Protein 3IY0 (pdb70)

Foldseek 3Di:
DKAKAFPAQEDADAAFTKDKTKIFIPFWLFQQKWKWWDDPPGDTHTAAGRQFHGDPPHDDQWTKHDGTGMIMIMGHGHDPVRQTKMKMWGDRDPPIDIYPIYGYDYDD/DWAKAWDEEAEAAFFDKDKIKIQTDDDQLQVWKKWKWWADDPPGIGTFWIFHPVPTDTDGDPVCVPQWDWGADPVRSMIMIMGGRDDQVRFGWMKIFIPDDPVDRDTPYIYPTYGYGYDD

B-factor: mean 38.75, std 20.25, range [1.35, 100.0]

Radius of gyration: 17.51 Å; Cα contacts (8 Å, |Δi|>4): 624; chains: 2; bounding box: 38×49×48 Å

Sequence (228 aa):
DIVMTQSHKFMSTSVGDRVSITCKGSQDVNSALAWYQQVPGQSPALLIYSGSNRYSGVPGRFTASGGGTDFSFTISSVQGEDLALYYCQQHYTTPWTFGGGTKLEIKRAVHLQQSGTELVAPGGGVKLSCGASGYTFTNYDMNWVRQRPGAGLEWIGWIFPGDGSARGNEKFGGAAALAAAAAGGTAYMGLGGLSSEDSGVYFCARRGFAGAASFAYWGQGTLVTAGG

Nearest PDB structures (foldseek):
  3iy0-assembly1_L  TM=1.009E+00  e=4.518E-22  Mus musculus
  3gk8-assembly1_L  TM=1.008E+00  e=7.692E-19  Mus musculus
  4zfo-assembly1_B  TM=9.985E-01  e=4.038E-17  Mus musculus
  6yio-assembly1_L  TM=9.918E-01  e=3.625E-16  Homo sapiens
  5k9q-assembly1_K  TM=9.896E-01  e=8.090E-16  Homo sapiens

Solvent-accessible surface area: 10204 Å² total; per-residue (Å²): 100,6,75,11,68,13,86,102,125,137,42,60,8,44,97,50,72,166,10,45,2,72,2,117,1,75,93,88,0,89,45,18,0,0,0,0,27,11,68,107,83,104,28,3,47,11,10,0,50,31,0,66,62,105,43,86,85,22,57,55,41,6,62,4,60,32,59,14,52,72,2,37,0,15,1,63,51,1,80,47,110,2,37,5,50,0,13,0,0,0,15,111,55,41,15,21,27,21,1,39,1,0,59,0,66,72,138,258,135,45,89,4,100,7,43,52,88,46,152,20,58,86,37,58,54,21,128,0,28,0,28,12,62,60,38,81,14,64,100,58,4,2,1,0,0,31,32,51,137,52,78,17,6,37,3,3,0,34,3,72,21,59,119,55,45,78,133,56,9,102,139,17,60,76,38,22,65,28,45,40,41,63,123,44,15,19,0,68,0,13,9,29,62,1,56,70,114,25,28,6,43,1,5,0,0,6,48,18,124,91,73,10,17,2,0,16,59,30,0,85,13,1,74,1,53,14,45,111

Structure (mmCIF, N/CA/C/O backbone):
data_3IY0
#
_entry.id   3IY0
#
_cell.length_a   1.000
_cell.length_b   1.000
_cell.length_c   1.000
_cell.angle_alpha   90.00
_cell.angle_beta   90.00
_cell.angle_gamma   90.00
#
_symmetry.space_group_name_H-M   'P 1'
#
loop_
_entity.id
_entity.type
_entity.pdbx_description
1 polymer 'Fab 14, light domain'
2 polymer 'Fab 14, heavy domain'
#
loop_
_atom_site.group_PDB
_atom_site.id
_atom_site.type_symbol
_atom_site.label_atom_id
_atom_site.label_alt_id
_atom_site.label_comp_id
_atom_site.label_asym_id
_atom_site.label_entity_id
_atom_site.label_seq_id
_atom_site.pdbx_PDB_ins_code
_atom_site.Cartn_x
_atom_site.Cartn_y
_atom_site.Cartn_z
_atom_site.occupancy
_atom_site.B_iso_or_equiv
_atom_site.auth_seq_id
_atom_site.auth_comp_id
_atom_site.auth_asym_id
_atom_site.auth_atom_id
_atom_site.pdbx_PDB_model_num
ATOM 1 N N . ASP A 1 1 ? 16.040 -26.008 140.844 1.00 94.57 1 ASP L N 1
ATOM 2 C CA . ASP A 1 1 ? 17.201 -26.847 141.229 1.00 81.65 1 ASP L CA 1
ATOM 3 C C . ASP A 1 1 ? 16.702 -28.124 141.855 1.00 76.37 1 ASP L C 1
ATOM 4 O O . ASP A 1 1 ? 15.899 -28.091 142.790 1.00 81.96 1 ASP L O 1
ATOM 9 N N . ILE A 1 2 ? 17.167 -29.254 141.343 1.00 65.82 2 ILE L N 1
ATOM 10 C CA . ILE A 1 2 ? 16.760 -30.526 141.908 1.00 62.12 2 ILE L CA 1
ATOM 11 C C . ILE A 1 2 ? 17.318 -30.602 143.327 1.00 57.65 2 ILE L C 1
ATOM 12 O O . ILE A 1 2 ? 18.407 -30.091 143.603 1.00 53.29 2 ILE L O 1
ATOM 17 N N . VAL A 1 3 ? 16.567 -31.222 144.232 1.00 60.42 3 VAL L N 1
ATOM 18 C CA . VAL A 1 3 ? 17.012 -31.347 145.611 1.00 58.35 3 VAL L CA 1
ATOM 19 C C . VAL A 1 3 ? 17.149 -32.777 146.026 1.00 51.17 3 VAL L C 1
ATOM 20 O O . VAL A 1 3 ? 16.222 -33.566 145.893 1.00 52.94 3 VAL L O 1
ATOM 24 N N . MET A 1 4 ? 18.312 -33.109 146.557 1.00 45.66 4 MET L N 1
ATOM 25 C CA . MET A 1 4 ? 18.547 -34.469 146.993 1.00 40.86 4 MET L CA 1
ATOM 26 C C . MET A 1 4 ? 18.472 -34.506 148.519 1.00 44.09 4 MET L C 1
ATOM 27 O O . MET A 1 4 ? 19.226 -33.806 149.206 1.00 46.32 4 MET L O 1
ATOM 32 N N . THR A 1 5 ? 17.552 -35.300 149.056 1.00 45.06 5 THR L N 1
ATOM 33 C CA . THR A 1 5 ? 17.466 -35.350 150.495 1.00 49.11 5 THR L CA 1
ATOM 34 C C . THR A 1 5 ? 17.908 -36.646 151.108 1.00 44.84 5 THR L C 1
ATOM 35 O O . THR A 1 5 ? 17.386 -37.723 150.823 1.00 42.53 5 THR L O 1
ATOM 39 N N . GLN A 1 6 ? 18.912 -36.525 151.956 1.00 44.12 6 GLN L N 1
ATOM 40 C CA . GLN A 1 6 ? 19.398 -37.667 152.675 1.00 40.37 6 GLN L CA 1
ATOM 41 C C . GLN A 1 6 ? 18.919 -37.369 154.090 1.00 48.22 6 GLN L C 1
ATOM 42 O O . GLN A 1 6 ? 19.543 -36.608 154.834 1.00 51.66 6 GLN L O 1
ATOM 48 N N . SER A 1 7 ? 17.770 -37.965 154.418 1.00 51.77 7 SER L N 1
ATOM 49 C CA . SER A 1 7 ? 17.090 -37.783 155.694 1.00 61.72 7 SER L CA 1
ATOM 50 C C . SER A 1 7 ? 17.896 -38.157 156.930 1.00 61.39 7 SER L C 1
ATOM 51 O O . SER A 1 7 ? 17.799 -37.490 157.953 1.00 68.44 7 SER L O 1
ATOM 54 N N . HIS A 1 8 ? 18.684 -39.221 156.842 1.00 55.17 8 HIS L N 1
ATOM 55 C CA . HIS A 1 8 ? 19.508 -39.643 157.973 1.00 54.13 8 HIS L CA 1
ATOM 56 C C . HIS A 1 8 ? 20.933 -39.101 157.882 1.00 47.77 8 HIS L C 1
ATOM 57 O O . HIS A 1 8 ? 21.752 -39.603 157.113 1.00 40.80 8 HIS L O 1
ATOM 64 N N . LYS A 1 9 ? 21.222 -38.067 158.665 1.00 51.94 9 LYS L N 1
ATOM 65 C CA . LYS A 1 9 ? 22.558 -37.480 158.696 1.00 50.09 9 LYS L CA 1
ATOM 66 C C . LYS A 1 9 ? 23.519 -38.535 159.232 1.00 44.32 9 LYS L C 1
ATOM 67 O O . LYS A 1 9 ? 24.687 -38.597 158.843 1.00 40.31 9 LYS L O 1
ATOM 73 N N . PHE A 1 10 ? 23.003 -39.368 160.132 1.00 46.78 10 PHE L N 1
ATOM 74 C CA . PHE A 1 10 ? 23.797 -40.424 160.738 1.00 43.45 10 PHE L CA 1
ATOM 75 C C . PHE A 1 10 ? 23.029 -41.725 160.759 1.00 44.91 10 PHE L C 1
ATOM 76 O O . PHE A 1 10 ? 21.808 -41.728 160.864 1.00 51.27 10 PHE L O 1
ATOM 84 N N . MET A 1 11 ? 23.746 -42.835 160.654 1.00 42.05 11 MET L N 1
ATOM 85 C CA . MET A 1 11 ? 23.108 -44.137 160.708 1.00 46.00 11 MET L CA 1
ATOM 86 C C . MET A 1 11 ? 24.004 -45.076 161.464 1.00 46.39 11 MET L C 1
ATOM 87 O O . MET A 1 11 ? 25.183 -45.241 161.120 1.00 40.18 11 MET L O 1
ATOM 92 N N . SER A 1 12 ? 23.440 -45.683 162.504 1.00 53.93 12 SER L N 1
ATOM 93 C CA . SER A 1 12 ? 24.194 -46.605 163.330 1.00 54.23 12 SER L CA 1
ATOM 94 C C . SER A 1 12 ? 24.208 -47.970 162.696 1.00 54.38 12 SER L C 1
ATOM 95 O O . SER A 1 12 ? 23.218 -48.404 162.118 1.00 58.61 12 SER L O 1
ATOM 98 N N . THR A 1 13 ? 25.349 -48.634 162.791 1.00 49.63 13 THR L N 1
ATOM 99 C CA . THR A 1 13 ? 25.509 -49.963 162.240 1.00 49.62 13 THR L CA 1
ATOM 100 C C . THR A 1 13 ? 26.582 -50.683 163.033 1.00 49.12 13 THR L C 1
ATOM 101 O O . THR A 1 13 ? 27.103 -50.152 164.009 1.00 50.98 13 THR L O 1
ATOM 105 N N . SER A 1 14 ? 26.908 -51.897 162.605 1.00 50.42 14 SER L N 1
ATOM 106 C CA . SER A 1 14 ? 27.950 -52.679 163.256 1.00 52.36 14 SER L CA 1
ATOM 107 C C . SER A 1 14 ? 28.801 -53.291 162.163 1.00 50.20 14 SER L C 1
ATOM 108 O O . SER A 1 14 ? 28.430 -53.271 160.984 1.00 47.38 14 SER L O 1
ATOM 111 N N . VAL A 1 15 ? 29.947 -53.827 162.557 1.00 53.57 15 VAL L N 1
ATOM 112 C CA . VAL A 1 15 ? 30.832 -54.477 161.610 1.00 54.65 15 VAL L CA 1
ATOM 113 C C . VAL A 1 15 ? 30.222 -55.853 161.369 1.00 61.16 15 VAL L C 1
ATOM 114 O O . VAL A 1 15 ? 29.848 -56.547 162.315 1.00 68.04 15 VAL L O 1
ATOM 118 N N . GLY A 1 16 ? 30.107 -56.241 160.108 1.00 60.13 16 GLY L N 1
ATOM 119 C CA . GLY A 1 16 ? 29.527 -57.533 159.796 1.00 67.18 16 GLY L CA 1
ATOM 120 C C . GLY A 1 16 ? 28.045 -57.414 159.493 1.00 66.42 16 GLY L C 1
ATOM 121 O O . GLY A 1 16 ? 27.424 -58.357 159.008 1.00 71.29 16 GLY L O 1
ATOM 122 N N . ASP A 1 17 ?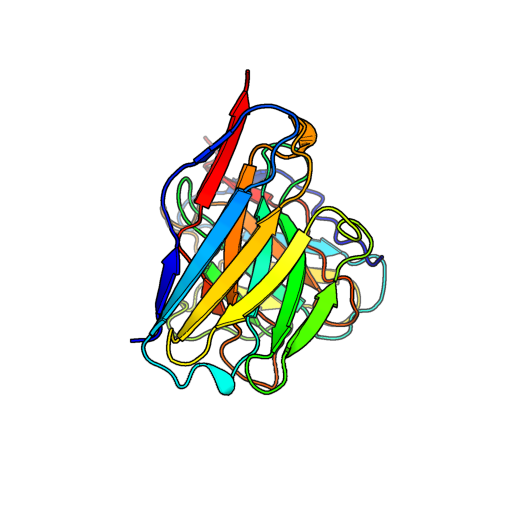 27.481 -56.250 159.783 1.00 60.79 17 ASP L N 1
ATOM 123 C CA . ASP A 1 17 ? 26.071 -55.977 159.549 1.00 60.86 17 ASP L CA 1
ATOM 124 C C . ASP A 1 17 ? 25.791 -55.464 158.133 1.00 55.46 17 ASP L C 1
ATOM 125 O O . ASP A 1 17 ? 26.705 -55.311 157.320 1.00 50.62 17 ASP L O 1
ATOM 130 N N . ARG A 1 18 ? 24.518 -55.197 157.855 1.00 58.84 18 ARG L N 1
ATOM 131 C CA . ARG A 1 18 ? 24.082 -54.683 156.559 1.00 56.58 18 ARG L CA 1
ATOM 132 C C . ARG A 1 18 ? 23.375 -53.345 156.748 1.00 54.38 18 ARG L C 1
ATOM 133 O O . ARG A 1 18 ? 22.574 -53.200 157.670 1.00 60.58 18 ARG L O 1
ATOM 141 N N . VAL A 1 19 ? 23.675 -52.380 155.877 1.00 47.62 19 VAL L N 1
ATOM 142 C CA . VAL A 1 19 ? 23.050 -51.058 155.947 1.00 47.26 19 VAL L CA 1
ATOM 143 C C . VAL A 1 19 ? 22.538 -50.590 154.616 1.00 45.52 19 VAL L C 1
ATOM 144 O O . VAL A 1 19 ? 23.010 -51.002 153.555 1.00 42.16 19 VAL L O 1
ATOM 148 N N . SER A 1 20 ? 21.597 -49.665 154.702 1.00 47.92 20 SER L N 1
ATOM 149 C CA . SER A 1 20 ? 20.994 -49.062 153.543 1.00 45.90 20 SER L CA 1
ATOM 150 C C . SER A 1 20 ? 20.704 -47.610 153.842 1.00 43.44 20 SER L C 1
ATOM 151 O O . SER A 1 20 ? 19.978 -47.285 154.786 1.00 49.93 20 SER L O 1
ATOM 154 N N . ILE A 1 21 ? 21.293 -46.755 153.016 1.00 35.16 21 ILE L N 1
ATOM 155 C CA . ILE A 1 21 ? 21.148 -45.317 153.099 1.00 32.80 21 ILE L CA 1
ATOM 156 C C . ILE A 1 21 ? 20.171 -44.971 151.990 1.00 32.36 21 ILE L C 1
ATOM 157 O O . ILE A 1 21 ? 20.171 -45.626 150.954 1.00 31.98 21 ILE L O 1
ATOM 162 N N . THR A 1 22 ? 19.349 -43.951 152.193 1.00 34.78 22 THR L N 1
ATOM 163 C CA . THR A 1 22 ? 18.387 -43.581 151.170 1.00 36.26 22 THR L CA 1
ATOM 164 C C . THR A 1 22 ? 18.566 -42.160 150.686 1.00 33.56 22 THR L C 1
ATOM 165 O O . THR A 1 22 ? 19.073 -41.308 151.411 1.00 32.19 22 THR L O 1
ATOM 169 N N . CYS A 1 23 ? 18.141 -41.922 149.448 1.00 32.73 23 CYS L N 1
ATOM 170 C CA . CYS A 1 23 ? 18.222 -40.604 148.843 1.00 31.22 23 CYS L CA 1
ATOM 171 C C . CYS A 1 23 ? 16.914 -40.365 148.126 1.00 36.53 23 CYS L C 1
ATOM 172 O O . CYS A 1 23 ? 16.292 -41.298 147.633 1.00 39.38 23 CYS L O 1
ATOM 175 N N . LYS A 1 24 ? 16.501 -39.111 148.054 1.00 39.78 24 LYS L N 1
ATOM 176 C CA . LYS A 1 24 ? 15.244 -38.798 147.414 1.00 45.24 24 LYS L CA 1
ATOM 177 C C . LYS A 1 24 ? 15.327 -37.482 146.674 1.00 45.78 24 LYS L C 1
ATOM 178 O O . LYS A 1 24 ? 15.222 -36.412 147.284 1.00 49.81 24 LYS L O 1
ATOM 184 N N . GLY A 1 25 ? 15.519 -37.568 145.361 1.00 44.11 25 GLY L N 1
ATOM 185 C CA . GLY A 1 25 ? 15.596 -36.373 144.547 1.00 46.92 25 GLY L CA 1
ATOM 186 C C . GLY A 1 25 ? 14.208 -35.796 144.488 1.00 55.91 25 GLY L C 1
ATOM 187 O O . GLY A 1 25 ? 13.234 -36.540 144.423 1.00 60.50 25 GLY L O 1
ATOM 188 N N . SER A 1 26 ? 14.105 -34.478 144.516 1.00 61.07 26 SER L N 1
ATOM 189 C CA . SER A 1 26 ? 12.796 -33.855 144.477 1.00 72.58 26 SER L CA 1
ATOM 190 C C . SER A 1 26 ? 12.087 -34.199 143.174 1.00 76.25 26 SER L C 1
ATOM 191 O O . SER A 1 26 ? 10.859 -34.314 143.145 1.00 84.03 26 SER L O 1
ATOM 194 N N . GLN A 1 27 ? 12.861 -34.384 142.107 1.00 71.27 27 GLN L N 1
ATOM 195 C CA . GLN A 1 27 ? 12.295 -34.727 140.804 1.00 74.97 27 GLN L CA 1
ATOM 196 C C . GLN A 1 27 ? 12.757 -36.088 140.331 1.00 68.17 27 GLN L C 1
ATOM 197 O O . GLN A 1 27 ? 13.640 -36.702 140.931 1.00 60.12 27 GLN L O 1
ATOM 203 N N . ASP A 1 28 ? 12.156 -36.550 139.239 1.00 70.30 28 ASP L N 1
ATOM 204 C CA . ASP A 1 28 ? 12.537 -37.824 138.658 1.00 64.19 28 ASP L CA 1
ATOM 205 C C . ASP A 1 28 ? 13.811 -37.556 137.882 1.00 57.49 28 ASP L C 1
ATOM 206 O O . ASP A 1 28 ? 13.809 -36.827 136.890 1.00 63.64 28 ASP L O 1
ATOM 211 N N . VAL A 1 29 ? 14.907 -38.131 138.347 1.00 50.54 29 VAL L N 1
ATOM 212 C CA . VAL A 1 29 ? 16.177 -37.949 137.671 1.00 44.27 29 VAL L CA 1
ATOM 213 C C . VAL A 1 29 ? 16.549 -39.252 136.996 1.00 47.80 29 VAL L C 1
ATOM 214 O O . VAL A 1 29 ? 17.718 -39.526 136.714 1.00 49.13 29 VAL L O 1
ATOM 218 N N . ASN A 1 30 ? 15.527 -40.066 136.757 1.00 53.91 30 ASN L N 1
ATOM 219 C CA . ASN A 1 30 ? 15.691 -41.332 136.066 1.00 59.52 30 ASN L CA 1
ATOM 220 C C . ASN A 1 30 ? 16.797 -42.190 136.656 1.00 57.54 30 ASN L C 1
ATOM 221 O O . ASN A 1 30 ? 16.673 -42.707 137.770 1.00 51.14 30 ASN L O 1
ATOM 226 N N . SER A 1 31 ? 17.888 -42.322 135.915 1.00 68.62 31 SER L N 1
ATOM 227 C CA . SER A 1 31 ? 19.000 -43.144 136.356 1.00 55.19 31 SER L CA 1
ATOM 228 C C . SER A 1 31 ? 20.276 -42.326 136.542 1.00 46.13 31 SER L C 1
ATOM 229 O O . SER A 1 31 ? 21.303 -42.871 136.942 1.00 38.01 31 SER L O 1
ATOM 232 N N . ALA A 1 32 ? 20.207 -41.027 136.264 1.00 54.00 32 ALA L N 1
ATOM 233 C CA . ALA A 1 32 ? 21.378 -40.159 136.367 1.00 38.76 32 ALA L CA 1
ATOM 234 C C . ALA A 1 32 ? 21.760 -39.841 137.807 1.00 25.64 32 ALA L C 1
ATOM 235 O O . ALA A 1 32 ? 21.674 -38.687 138.251 1.00 23.92 32 ALA L O 1
ATOM 237 N N . LEU A 1 33 ? 22.216 -40.851 138.533 1.00 24.89 33 LEU L N 1
ATOM 238 C CA . LEU A 1 33 ? 22.569 -40.614 139.916 1.00 21.82 33 LEU L CA 1
ATOM 239 C C . LEU A 1 33 ? 23.831 -41.328 140.372 1.00 19.10 33 LEU L C 1
ATOM 240 O O . LEU A 1 33 ? 24.067 -42.490 140.018 1.00 21.67 33 LEU L O 1
ATOM 245 N N . ALA A 1 34 ? 24.635 -40.627 141.170 1.00 14.87 34 ALA L N 1
ATOM 246 C CA . ALA A 1 34 ? 25.869 -41.204 141.679 1.00 11.43 34 ALA L CA 1
ATOM 247 C C . ALA A 1 34 ? 25.959 -41.243 143.206 1.00 8.69 34 ALA L C 1
ATOM 248 O O . ALA A 1 34 ? 25.310 -40.471 143.907 1.00 9.86 34 ALA L O 1
ATOM 250 N N . TRP A 1 35 ? 26.780 -42.168 143.693 1.00 7.64 35 TRP L N 1
ATOM 251 C CA . TRP A 1 35 ? 27.056 -42.335 145.108 1.00 6.17 35 TRP L CA 1
ATOM 252 C C . TRP A 1 35 ? 28.541 -42.160 145.309 1.00 4.41 35 TRP L C 1
ATOM 253 O O . TRP A 1 35 ? 29.343 -42.709 144.561 1.00 4.84 35 TRP L O 1
ATOM 264 N N . TYR A 1 36 ? 28.905 -41.401 146.332 1.00 3.47 36 TYR L N 1
ATOM 265 C CA . TYR A 1 36 ? 30.301 -41.175 146.647 1.00 5.36 36 TYR L CA 1
ATOM 266 C C . TYR A 1 36 ? 30.542 -41.470 148.119 1.00 7.45 36 TYR L C 1
ATOM 267 O O . TYR A 1 36 ? 29.621 -41.360 148.943 1.00 6.31 36 TYR L O 1
ATOM 276 N N . GLN A 1 37 ? 31.788 -41.829 148.434 1.00 10.68 37 GLN L N 1
ATOM 277 C CA . GLN A 1 37 ? 32.208 -42.069 149.810 1.00 14.12 37 GLN L CA 1
ATOM 278 C C . GLN A 1 37 ? 33.314 -41.071 150.120 1.00 16.33 37 GLN L C 1
ATOM 279 O O . GLN A 1 37 ? 34.177 -40.802 149.285 1.00 17.38 37 GLN L O 1
ATOM 285 N N . GLN A 1 38 ? 33.299 -40.509 151.316 1.00 17.76 38 GLN L N 1
ATOM 286 C CA . GLN A 1 38 ? 34.346 -39.571 151.683 1.00 20.92 38 GLN L CA 1
ATOM 287 C C . GLN A 1 38 ? 34.839 -39.808 153.091 1.00 25.59 38 GLN L C 1
ATOM 288 O O . GLN A 1 38 ? 34.059 -39.995 154.020 1.00 26.39 38 GLN L O 1
ATOM 294 N N . VAL A 1 39 ? 36.154 -39.810 153.228 1.00 29.85 39 VAL L N 1
ATOM 295 C CA . VAL A 1 39 ? 36.802 -39.997 154.509 1.00 35.15 39 VAL L CA 1
ATOM 296 C C . VAL A 1 39 ? 37.446 -38.651 154.835 1.00 37.67 39 VAL L C 1
ATOM 297 O O . VAL A 1 39 ? 37.873 -37.923 153.943 1.00 35.98 39 VAL L O 1
ATOM 301 N N . PRO A 1 40 ? 37.498 -38.295 156.119 1.00 43.32 40 PRO L N 1
ATOM 302 C CA . PRO A 1 40 ? 38.090 -37.024 156.550 1.00 49.18 40 PRO L CA 1
ATOM 303 C C . PRO A 1 40 ? 39.442 -36.672 155.931 1.00 52.95 40 PRO L C 1
ATOM 304 O O . PRO A 1 40 ? 40.347 -37.507 155.844 1.00 54.90 40 PRO L O 1
ATOM 308 N N . GLY A 1 41 ? 39.556 -35.418 155.498 1.00 54.02 41 GLY L N 1
ATOM 309 C CA . GLY A 1 41 ? 40.785 -34.924 154.896 1.00 57.46 41 GLY L CA 1
ATOM 310 C C . GLY A 1 41 ? 41.030 -35.475 153.508 1.00 52.27 41 GLY L C 1
ATOM 311 O O . GLY A 1 41 ? 42.095 -35.267 152.922 1.00 56.51 41 GLY L O 1
ATOM 312 N N . GLN A 1 42 ? 40.034 -36.174 152.982 1.00 44.99 42 GLN L N 1
ATOM 313 C CA . GLN A 1 42 ? 40.136 -36.782 151.670 1.00 40.83 42 GLN L CA 1
ATOM 314 C C . GLN A 1 42 ? 39.027 -36.293 150.746 1.00 33.76 42 GLN L C 1
ATOM 315 O O . GLN A 1 42 ? 37.999 -35.769 151.188 1.00 30.40 42 GLN L O 1
ATOM 321 N N . SER A 1 43 ? 39.242 -36.477 149.453 1.00 31.90 43 SER L N 1
ATOM 322 C CA . SER A 1 43 ? 38.265 -36.059 148.471 1.00 25.12 43 SER L CA 1
ATOM 323 C C . SER A 1 43 ? 37.274 -37.185 148.300 1.00 23.12 43 SER L C 1
ATOM 324 O O . SER A 1 43 ? 37.551 -38.321 148.657 1.00 25.42 43 SER L O 1
ATOM 327 N N . PRO A 1 44 ? 36.088 -36.882 147.764 1.00 19.85 44 PRO L N 1
ATOM 328 C CA . PRO A 1 44 ? 35.084 -37.926 147.569 1.00 17.14 44 PRO L CA 1
ATOM 329 C C . PRO A 1 44 ? 35.593 -38.993 146.611 1.00 17.81 44 PRO L C 1
ATOM 330 O O . PRO A 1 44 ? 36.429 -38.730 145.746 1.00 18.45 44 PRO L O 1
ATOM 334 N N . ALA A 1 45 ? 35.109 -40.213 146.784 1.00 17.29 45 ALA L N 1
ATOM 335 C CA . ALA A 1 45 ? 35.488 -41.310 145.905 1.00 19.50 45 ALA L CA 1
ATOM 336 C C . ALA A 1 45 ? 34.194 -41.818 145.288 1.00 15.44 45 ALA L C 1
ATOM 337 O O . ALA A 1 45 ? 33.204 -42.048 146.002 1.00 12.70 45 ALA L O 1
ATOM 339 N N . LEU A 1 46 ? 34.192 -41.979 143.970 1.00 15.20 46 LEU L N 1
ATOM 340 C CA . LEU A 1 46 ? 33.007 -42.466 143.276 1.00 12.20 46 LEU L CA 1
ATOM 341 C C . LEU A 1 46 ? 32.803 -43.950 143.571 1.00 14.01 46 LEU L C 1
ATOM 342 O O . LEU A 1 46 ? 33.700 -44.764 143.363 1.00 19.84 46 LEU L O 1
ATOM 347 N N . LEU A 1 47 ? 31.616 -44.292 144.060 1.00 11.11 47 LEU L N 1
ATOM 348 C CA . LEU A 1 47 ? 31.317 -45.680 144.382 1.00 13.66 47 LEU L CA 1
ATOM 349 C C . LEU A 1 47 ? 30.279 -46.273 143.448 1.00 13.86 47 LEU L C 1
ATOM 350 O O . LEU A 1 47 ? 30.381 -47.422 143.032 1.00 18.31 47 LEU L O 1
ATOM 355 N N . ILE A 1 48 ? 29.274 -45.482 143.113 1.00 10.68 48 ILE L N 1
ATOM 356 C CA . ILE A 1 48 ? 28.214 -45.971 142.255 1.00 15.99 48 ILE L CA 1
ATOM 357 C C . ILE A 1 48 ? 27.895 -44.986 141.127 1.00 16.76 48 ILE L C 1
ATOM 358 O O . ILE A 1 48 ? 27.796 -43.775 141.350 1.00 12.67 48 ILE L O 1
ATOM 363 N N . TYR A 1 49 ? 27.754 -45.509 139.913 1.00 22.23 49 TYR L N 1
ATOM 364 C CA . TYR A 1 49 ? 27.409 -44.664 138.778 1.00 23.97 49 TYR L CA 1
ATOM 365 C C . TYR A 1 49 ? 26.155 -45.222 138.121 1.00 30.15 49 TYR L C 1
ATOM 366 O O . TYR A 1 49 ? 25.946 -46.428 138.100 1.00 35.72 49 TYR L O 1
ATOM 375 N N . SER A 1 50 ? 25.308 -44.320 137.630 1.00 30.15 50 SER L N 1
ATOM 376 C CA . SER A 1 50 ? 24.039 -44.650 136.971 1.00 36.70 50 SER L CA 1
ATOM 377 C C . SER A 1 50 ? 22.989 -45.344 137.829 1.00 40.60 50 SER L C 1
ATOM 378 O O . SER A 1 50 ? 22.246 -46.201 137.343 1.00 48.93 50 SER L O 1
ATOM 381 N N . GLY A 1 51 ? 22.925 -44.959 139.099 1.00 35.60 51 GLY L N 1
ATOM 382 C CA . GLY A 1 51 ? 21.936 -45.523 139.996 1.00 39.24 51 GLY L CA 1
ATOM 383 C C . GLY A 1 51 ? 22.251 -46.864 140.623 1.00 42.65 51 GLY L C 1
ATOM 384 O O . GLY A 1 51 ? 22.067 -47.034 141.828 1.00 40.77 51 GLY L O 1
ATOM 385 N N . SER A 1 52 ? 22.726 -47.812 139.818 1.00 49.52 52 SER L N 1
ATOM 386 C CA . SER A 1 52 ? 23.036 -49.144 140.330 1.00 55.35 52 SER L CA 1
ATOM 387 C C . SER A 1 52 ? 24.341 -49.764 139.869 1.00 55.91 52 SER L C 1
ATOM 388 O O . SER A 1 52 ? 24.583 -50.934 140.133 1.00 62.84 52 SER L O 1
ATOM 391 N N . ASN A 1 53 ? 25.192 -48.999 139.198 1.00 50.01 53 ASN L N 1
ATOM 392 C CA . ASN A 1 53 ? 26.453 -49.552 138.717 1.00 50.89 53 ASN L CA 1
ATOM 393 C C . ASN A 1 53 ? 27.668 -49.198 139.535 1.00 42.18 53 ASN L C 1
ATOM 394 O O . ASN A 1 53 ? 27.891 -48.042 139.910 1.00 33.41 53 ASN L O 1
ATOM 399 N N . ARG A 1 54 ? 28.460 -50.225 139.800 1.00 45.44 54 ARG L N 1
ATOM 400 C CA . ARG A 1 54 ? 29.677 -50.070 140.562 1.00 38.87 54 ARG L CA 1
ATOM 401 C C . ARG A 1 54 ? 30.713 -49.401 139.690 1.00 39.46 54 ARG L C 1
ATOM 402 O O . ARG A 1 54 ? 30.680 -49.519 138.463 1.00 46.68 54 ARG L O 1
ATOM 410 N N . TYR A 1 55 ? 31.635 -48.687 140.314 1.00 33.73 55 TYR L N 1
ATOM 411 C CA . TYR A 1 55 ? 32.689 -48.081 139.537 1.00 37.34 55 TYR L CA 1
ATOM 412 C C . TYR A 1 55 ? 33.786 -49.122 139.599 1.00 45.88 55 TYR L C 1
ATOM 413 O O . TYR A 1 55 ? 33.626 -50.151 140.255 1.00 47.09 55 TYR L O 1
ATOM 422 N N . SER A 1 56 ? 34.894 -48.860 138.929 1.00 52.19 56 SER L N 1
ATOM 423 C CA . SER A 1 56 ? 36.000 -49.797 138.900 1.00 62.04 56 SER L CA 1
ATOM 424 C C . SER A 1 56 ? 36.741 -49.879 140.226 1.00 60.29 56 SER L C 1
ATOM 425 O O . SER A 1 56 ? 36.958 -48.865 140.891 1.00 55.58 56 SER L O 1
ATOM 428 N N . GLY A 1 57 ? 37.122 -51.103 140.596 1.00 67.14 57 GLY L N 1
ATOM 429 C CA . GLY A 1 57 ? 37.868 -51.340 141.823 1.00 69.00 57 GLY L CA 1
ATOM 430 C C . GLY A 1 57 ? 37.042 -51.280 143.090 1.00 60.40 57 GLY L C 1
ATOM 431 O O . GLY A 1 57 ? 37.530 -51.524 144.193 1.00 63.26 57 GLY L O 1
ATOM 432 N N . VAL A 1 58 ? 35.775 -50.942 142.918 1.00 51.62 58 VAL L N 1
ATOM 433 C CA . VAL A 1 58 ? 34.838 -50.835 144.017 1.00 44.03 58 VAL L CA 1
ATOM 434 C C . VAL A 1 58 ? 34.350 -52.221 144.419 1.00 47.02 58 VAL L C 1
ATOM 435 O O . VAL A 1 58 ? 33.741 -52.925 143.618 1.00 49.75 58 VAL L O 1
ATOM 439 N N . PRO A 1 59 ? 34.609 -52.623 145.672 1.00 47.37 59 PRO L N 1
ATOM 440 C CA . PRO A 1 59 ? 34.238 -53.915 146.261 1.00 51.57 59 PRO L CA 1
ATOM 441 C C . PRO A 1 59 ? 32.778 -54.350 146.197 1.00 48.57 59 PRO L C 1
ATOM 442 O O . PRO A 1 59 ? 31.857 -53.536 146.160 1.00 41.60 59 PRO L O 1
ATOM 446 N N . GLY A 1 60 ? 32.597 -55.666 146.207 1.00 55.45 60 GLY L N 1
ATOM 447 C CA . GLY A 1 60 ? 31.277 -56.262 146.107 1.00 59.20 60 GLY L CA 1
ATOM 448 C C . GLY A 1 60 ? 30.237 -56.000 147.178 1.00 55.94 60 GLY L C 1
ATOM 449 O O . GLY A 1 60 ? 29.049 -56.250 146.943 1.00 59.64 60 GLY L O 1
ATOM 450 N N . ARG A 1 61 ? 30.659 -55.517 148.347 1.00 49.68 61 ARG L N 1
ATOM 451 C CA . ARG A 1 61 ? 29.720 -55.241 149.429 1.00 46.31 61 ARG L CA 1
ATOM 452 C C . ARG A 1 61 ? 28.995 -53.947 149.171 1.00 39.45 61 ARG L C 1
ATOM 453 O O . ARG A 1 61 ? 28.056 -53.578 149.879 1.00 38.47 61 ARG L O 1
ATOM 461 N N . PHE A 1 62 ? 29.440 -53.251 148.140 1.00 36.60 62 PHE L N 1
ATOM 462 C CA . PHE A 1 62 ? 28.814 -52.001 147.792 1.00 31.08 62 PHE L CA 1
ATOM 463 C C . PHE A 1 62 ? 27.849 -52.228 146.659 1.00 36.20 62 PHE L C 1
ATOM 464 O O . PHE A 1 62 ? 28.214 -52.707 145.597 1.00 40.66 62 PHE L O 1
ATOM 472 N N . THR A 1 63 ? 26.600 -51.889 146.916 1.00 36.89 63 THR L N 1
ATOM 473 C CA . THR A 1 63 ? 25.541 -52.038 145.945 1.00 44.06 63 THR L CA 1
ATOM 474 C C . THR A 1 63 ? 24.763 -50.749 146.008 1.00 38.60 63 THR L C 1
ATOM 475 O O . THR A 1 63 ? 25.011 -49.920 146.873 1.00 30.72 63 THR L O 1
ATOM 479 N N . ALA A 1 64 ? 23.837 -50.573 145.080 1.00 44.48 64 ALA L N 1
ATOM 480 C CA . ALA A 1 64 ? 23.003 -49.393 145.053 1.00 40.07 64 ALA L CA 1
ATOM 481 C C . ALA A 1 64 ? 21.856 -49.703 144.127 1.00 49.50 64 ALA L C 1
ATOM 482 O O . ALA A 1 64 ? 22.002 -50.472 143.181 1.00 57.87 64 ALA L O 1
ATOM 484 N N . SER A 1 65 ? 20.703 -49.120 144.414 1.00 49.57 65 SER L N 1
ATOM 485 C CA . SER A 1 65 ? 19.541 -49.344 143.576 1.00 58.13 65 SER L CA 1
ATOM 486 C C . SER A 1 65 ? 18.734 -48.085 143.532 1.00 54.15 65 SER L C 1
ATOM 487 O O . SER A 1 65 ? 19.014 -47.120 144.242 1.00 45.75 65 SER L O 1
ATOM 490 N N . GLY A 1 66 ? 17.704 -48.131 142.704 1.00 60.62 66 GLY L N 1
ATOM 491 C CA . GLY A 1 66 ? 16.838 -46.992 142.533 1.00 58.79 66 GLY L CA 1
ATOM 492 C C . GLY A 1 66 ? 16.819 -46.660 141.062 1.00 61.50 66 GLY L C 1
ATOM 493 O O . GLY A 1 66 ? 17.694 -47.069 140.286 1.00 62.04 66 GLY L O 1
ATOM 494 N N . GLY A 1 67 ? 15.809 -45.904 140.678 1.00 63.97 67 GLY L N 1
ATOM 495 C CA . GLY A 1 67 ? 15.685 -45.527 139.298 1.00 66.29 67 GLY L CA 1
ATOM 496 C C . GLY A 1 67 ? 14.384 -44.799 139.183 1.00 69.10 67 GLY L C 1
ATOM 497 O O . GLY A 1 67 ? 13.382 -45.358 138.763 1.00 78.60 67 GLY L O 1
ATOM 498 N N . GLY A 1 68 ? 14.400 -43.542 139.589 1.00 61.69 68 GLY L N 1
ATOM 499 C CA . GLY A 1 68 ? 13.204 -42.744 139.515 1.00 66.41 68 GLY L CA 1
ATOM 500 C C . GLY A 1 68 ? 13.368 -41.534 140.387 1.00 60.49 68 GLY L C 1
ATOM 501 O O . GLY A 1 68 ? 13.985 -40.545 139.988 1.00 55.02 68 GLY L O 1
ATOM 502 N N . THR A 1 69 ? 12.834 -41.621 141.600 1.00 62.64 69 THR L N 1
ATOM 503 C CA . THR A 1 69 ? 12.917 -40.505 142.521 1.00 58.98 69 THR L CA 1
ATOM 504 C C . THR A 1 69 ? 13.455 -40.934 143.880 1.00 54.45 69 THR L C 1
ATOM 505 O O . THR A 1 69 ? 13.783 -40.095 144.712 1.00 52.07 69 THR L O 1
ATOM 509 N N . ASP A 1 70 ? 13.558 -42.244 144.093 1.00 56.87 70 ASP L N 1
ATOM 510 C CA . ASP A 1 70 ? 14.063 -42.772 145.351 1.00 53.73 70 ASP L CA 1
ATOM 511 C C . ASP A 1 70 ? 15.204 -43.725 145.085 1.00 48.53 70 ASP L C 1
ATOM 512 O O . ASP A 1 70 ? 15.065 -44.656 144.293 1.00 54.07 70 ASP L O 1
ATOM 517 N N . PHE A 1 71 ? 16.326 -43.504 145.765 1.00 41.40 71 PHE L N 1
ATOM 518 C CA . PHE A 1 71 ? 17.500 -44.352 145.578 1.00 37.70 71 PHE L CA 1
ATOM 519 C C . PHE A 1 71 ? 18.073 -44.843 146.904 1.00 36.56 71 PHE L C 1
ATOM 520 O O . PHE A 1 71 ? 18.043 -44.130 147.904 1.00 34.22 71 PHE L O 1
ATOM 528 N N . SER A 1 72 ? 18.609 -46.059 146.900 1.00 38.31 72 SER L N 1
ATOM 529 C CA . SER A 1 72 ? 19.190 -46.669 148.094 1.00 36.71 72 SER L CA 1
ATOM 530 C C . SER A 1 72 ? 20.603 -47.222 147.890 1.00 32.77 72 SER L C 1
ATOM 531 O O . SER A 1 72 ? 20.880 -47.950 146.932 1.00 36.42 72 SER L O 1
ATOM 534 N N . PHE A 1 73 ? 21.488 -46.871 148.817 1.00 26.81 73 PHE L N 1
ATOM 535 C CA . PHE A 1 73 ? 22.873 -47.317 148.785 1.00 23.50 73 PHE L CA 1
ATOM 536 C C . PHE A 1 73 ? 22.906 -48.452 149.779 1.00 28.29 73 PHE L C 1
ATOM 537 O O . PHE A 1 73 ? 22.263 -48.370 150.826 1.00 31.65 73 PHE L O 1
ATOM 545 N N . THR A 1 74 ? 23.651 -49.505 149.483 1.00 29.12 74 THR L N 1
ATOM 546 C CA . THR A 1 74 ? 23.659 -50.637 150.391 1.00 34.77 74 THR L CA 1
ATOM 547 C C . THR A 1 74 ? 25.001 -51.318 150.586 1.00 33.70 74 THR L C 1
ATOM 548 O O . THR A 1 74 ? 25.810 -51.400 149.661 1.00 31.67 74 THR L O 1
ATOM 552 N N . ILE A 1 75 ? 25.227 -51.804 151.808 1.00 34.45 75 ILE L N 1
ATOM 553 C CA . ILE A 1 75 ? 26.463 -52.517 152.144 1.00 33.33 75 ILE L CA 1
ATOM 554 C C . ILE A 1 75 ? 26.085 -53.878 152.750 1.00 41.63 75 ILE L C 1
ATOM 555 O O . ILE A 1 75 ? 25.507 -53.952 153.845 1.00 44.57 75 ILE L O 1
ATOM 560 N N . SER A 1 76 ? 26.419 -54.947 152.030 1.00 46.25 76 SER L N 1
ATOM 561 C CA . SER A 1 76 ? 26.095 -56.309 152.436 1.00 55.68 76 SER L CA 1
ATOM 562 C C . SER A 1 76 ? 26.607 -56.678 153.822 1.00 56.09 76 SER L C 1
ATOM 563 O O . SER A 1 76 ? 25.841 -57.152 154.668 1.00 60.63 76 SER L O 1
ATOM 566 N N . SER A 1 77 ? 27.906 -56.481 154.027 1.00 52.84 77 SER L N 1
ATOM 567 C CA . SER A 1 77 ? 28.566 -56.748 155.295 1.00 54.10 77 SER L CA 1
ATOM 568 C C . SER A 1 77 ? 29.593 -55.646 155.547 1.00 46.91 77 SER L C 1
ATOM 569 O O . SER A 1 77 ? 30.697 -55.656 154.986 1.00 47.19 77 SER L O 1
ATOM 572 N N . VAL A 1 78 ? 29.197 -54.701 156.398 1.00 43.34 78 VAL L N 1
ATOM 573 C CA . VAL A 1 78 ? 30.005 -53.542 156.778 1.00 39.57 78 VAL L CA 1
ATOM 574 C C . VAL A 1 78 ? 31.337 -53.845 157.458 1.00 42.85 78 VAL L C 1
ATOM 575 O O . VAL A 1 78 ? 31.409 -54.671 158.372 1.00 48.28 78 VAL L O 1
ATOM 579 N N . GLN A 1 79 ? 32.382 -53.153 156.993 1.00 40.92 79 GLN L N 1
ATOM 580 C CA . GLN A 1 79 ? 33.741 -53.290 157.523 1.00 45.67 79 GLN L CA 1
ATOM 581 C C . GLN A 1 79 ? 34.128 -51.987 158.195 1.00 43.86 79 GLN L C 1
ATOM 582 O O . GLN A 1 79 ? 33.578 -50.931 157.882 1.00 40.24 79 GLN L O 1
ATOM 588 N N . GLY A 1 80 ? 35.083 -52.069 159.111 1.00 48.27 80 GLY L N 1
ATOM 589 C CA . GLY A 1 80 ? 35.530 -50.899 159.844 1.00 52.27 80 GLY L CA 1
ATOM 590 C C . GLY A 1 80 ? 35.886 -49.657 159.045 1.00 53.75 80 GLY L C 1
ATOM 591 O O . GLY A 1 80 ? 35.787 -48.546 159.568 1.00 64.81 80 GLY L O 1
ATOM 592 N N . GLU A 1 81 ? 36.290 -49.833 157.787 1.00 49.77 81 GLU L N 1
ATOM 593 C CA . GLU A 1 81 ? 36.681 -48.720 156.924 1.00 50.10 81 GLU L CA 1
ATOM 594 C C . GLU A 1 81 ? 35.535 -48.187 156.078 1.00 44.11 81 GLU L C 1
ATOM 595 O O . GLU A 1 81 ? 35.755 -47.435 155.124 1.00 43.92 81 GLU L O 1
ATOM 601 N N . ASP A 1 82 ? 34.313 -48.579 156.418 1.00 39.85 82 ASP L N 1
ATOM 602 C CA . ASP A 1 82 ? 33.149 -48.116 155.673 1.00 35.51 82 ASP L CA 1
ATOM 603 C C . ASP A 1 82 ? 32.373 -47.126 156.518 1.00 33.12 82 ASP L C 1
ATOM 604 O O . ASP A 1 82 ? 31.337 -46.608 156.110 1.00 30.28 82 ASP L O 1
ATOM 609 N N . LEU A 1 83 ? 32.886 -46.873 157.712 1.00 35.74 83 LEU L N 1
ATOM 610 C CA . LEU A 1 83 ? 32.244 -45.965 158.635 1.00 34.14 83 LEU L CA 1
ATOM 611 C C . LEU A 1 83 ? 32.595 -44.544 158.282 1.00 34.98 83 LEU L C 1
ATOM 612 O O . LEU A 1 83 ? 33.139 -43.795 159.089 1.00 37.14 83 LEU L O 1
ATOM 617 N N . ALA A 1 84 ? 32.238 -44.182 157.056 1.00 31.73 84 ALA L N 1
ATOM 618 C CA . ALA A 1 84 ? 32.508 -42.867 156.518 1.00 31.05 84 ALA L CA 1
ATOM 619 C C . ALA A 1 84 ? 31.241 -42.177 156.066 1.00 26.86 84 ALA L C 1
ATOM 620 O O . ALA A 1 84 ? 30.133 -42.568 156.438 1.00 25.72 84 ALA L O 1
ATOM 622 N N . LEU A 1 85 ? 31.431 -41.139 155.259 1.00 24.31 85 LEU L N 1
ATOM 623 C CA . LEU A 1 85 ? 30.341 -40.348 154.710 1.00 21.24 85 LEU L CA 1
ATOM 624 C C . LEU A 1 85 ? 29.996 -40.826 153.307 1.00 16.16 85 LEU L C 1
ATOM 625 O O . LEU A 1 85 ? 30.881 -41.154 152.519 1.00 15.70 85 LEU L O 1
ATOM 630 N N . TYR A 1 86 ? 28.700 -40.849 153.006 1.00 14.04 86 TYR L N 1
ATOM 631 C CA . TYR A 1 86 ? 28.223 -41.248 151.701 1.00 10.96 86 TYR L CA 1
ATOM 632 C C . TYR A 1 86 ? 27.354 -40.157 151.142 1.00 10.82 86 TYR L C 1
ATOM 633 O O . TYR A 1 86 ? 26.384 -39.744 151.763 1.00 12.80 86 TYR L O 1
ATOM 642 N N . TYR A 1 87 ? 27.735 -39.683 149.960 1.00 9.31 87 TYR L N 1
ATOM 643 C CA . TYR A 1 87 ? 27.011 -38.626 149.287 1.00 10.01 87 TYR L CA 1
ATOM 644 C C . TYR A 1 87 ? 26.239 -39.086 148.045 1.00 8.60 87 TYR L C 1
ATOM 645 O O . TYR A 1 87 ? 26.689 -39.914 147.246 1.00 6.72 87 TYR L O 1
ATOM 654 N N . CYS A 1 88 ? 25.075 -38.474 147.906 1.00 12.56 88 CYS L N 1
ATOM 655 C CA . CYS A 1 88 ? 24.136 -38.677 146.821 1.00 14.21 88 CYS L CA 1
ATOM 656 C C . CYS A 1 88 ? 24.359 -37.500 145.857 1.00 14.03 88 CYS L C 1
ATOM 657 O O . CYS A 1 88 ? 24.624 -36.382 146.306 1.00 15.40 88 CYS L O 1
ATOM 660 N N . GLN A 1 89 ? 24.277 -37.744 144.550 1.00 13.31 89 GLN L N 1
ATOM 661 C CA . GLN A 1 89 ? 24.437 -36.681 143.548 1.00 12.79 89 GLN L CA 1
ATOM 662 C C . GLN A 1 89 ? 23.634 -36.994 142.309 1.00 14.45 89 GLN L C 1
ATOM 663 O O . GLN A 1 89 ? 23.663 -38.123 141.796 1.00 14.90 89 GLN L O 1
ATOM 669 N N . GLN A 1 90 ? 22.928 -35.980 141.823 1.00 16.56 90 GLN L N 1
ATOM 670 C CA . GLN A 1 90 ? 22.128 -36.102 140.622 1.00 19.74 90 GLN L CA 1
ATOM 671 C C . GLN A 1 90 ? 22.834 -35.442 139.444 1.00 18.47 90 GLN L C 1
ATOM 672 O O . GLN A 1 90 ? 23.215 -34.278 139.531 1.00 17.73 90 GLN L O 1
ATOM 678 N N . HIS A 1 91 ? 23.029 -36.193 138.359 1.00 19.74 91 HIS L N 1
ATOM 679 C CA . HIS A 1 91 ? 23.645 -35.648 137.140 1.00 21.03 91 HIS L CA 1
ATOM 680 C C . HIS A 1 91 ? 22.729 -35.919 135.957 1.00 24.64 91 HIS L C 1
ATOM 681 O O . HIS A 1 91 ? 23.121 -36.549 134.975 1.00 25.24 91 HIS L O 1
ATOM 688 N N . TYR A 1 92 ? 21.500 -35.426 136.090 1.00 27.13 92 TYR L N 1
ATOM 689 C CA . TYR A 1 92 ? 20.449 -35.562 135.088 1.00 29.72 92 TYR L CA 1
ATOM 690 C C . TYR A 1 92 ? 20.261 -34.190 134.441 1.00 33.87 92 TYR L C 1
ATOM 691 O O . TYR A 1 92 ? 20.251 -34.070 133.220 1.00 58.64 92 TYR L O 1
ATOM 700 N N . THR A 1 93 ? 20.123 -33.157 135.265 1.00 36.81 93 THR L N 1
ATOM 701 C CA . THR A 1 93 ? 19.977 -31.798 134.753 1.00 42.45 93 THR L CA 1
ATOM 702 C C . THR A 1 93 ? 20.724 -30.818 135.623 1.00 43.27 93 THR L C 1
ATOM 703 O O . THR A 1 93 ? 20.731 -30.943 136.846 1.00 40.81 93 THR L O 1
ATOM 707 N N . THR A 1 94 ? 21.352 -29.832 134.993 1.00 46.76 94 THR L N 1
ATOM 708 C CA . THR A 1 94 ? 22.078 -28.822 135.749 1.00 46.92 94 THR L CA 1
ATOM 709 C C . THR A 1 94 ? 21.077 -27.856 136.340 1.00 55.28 94 THR L C 1
ATOM 710 O O . THR A 1 94 ? 19.978 -27.677 135.815 1.00 62.37 94 THR L O 1
ATOM 714 N N . PRO A 1 95 ? 21.436 -27.232 137.463 1.00 54.83 95 PRO L N 1
ATOM 715 C CA . PRO A 1 95 ? 22.715 -27.405 138.173 1.00 44.00 95 PRO L CA 1
ATOM 716 C C . PRO A 1 95 ? 22.847 -28.778 138.873 1.00 34.55 95 PRO L C 1
ATOM 717 O O . PRO A 1 95 ? 21.893 -29.244 139.497 1.00 35.87 95 PRO L O 1
ATOM 721 N N . TRP A 1 96 ? 24.006 -29.430 138.758 1.00 27.46 96 TRP L N 1
ATOM 722 C CA . TRP A 1 96 ? 24.222 -30.718 139.438 1.00 21.54 96 TRP L CA 1
ATOM 723 C C . TRP A 1 96 ? 24.112 -30.420 140.934 1.00 19.91 96 TRP L C 1
ATOM 724 O O . TRP A 1 96 ? 24.569 -29.367 141.384 1.00 20.79 96 TRP L O 1
ATOM 735 N N . THR A 1 97 ? 23.535 -31.336 141.709 1.00 18.73 97 THR L N 1
ATOM 736 C CA . THR A 1 97 ? 23.406 -31.120 143.145 1.00 19.30 97 THR L CA 1
ATOM 737 C C . THR A 1 97 ? 23.665 -32.390 143.953 1.00 18.11 97 THR L C 1
ATOM 738 O O . THR A 1 97 ? 23.483 -33.513 143.462 1.00 16.20 97 THR L O 1
ATOM 742 N N . PHE A 1 98 ? 24.104 -32.199 145.196 1.00 20.74 98 PHE L N 1
ATOM 743 C CA . PHE A 1 98 ? 24.421 -33.306 146.089 1.00 20.47 98 PHE L CA 1
ATOM 744 C C . PHE A 1 98 ? 23.531 -33.346 147.320 1.00 26.50 98 PHE L C 1
ATOM 745 O O . PHE A 1 98 ? 23.050 -32.312 147.791 1.00 32.69 98 PHE L O 1
ATOM 753 N N . GLY A 1 99 ? 23.331 -34.544 147.857 1.00 25.45 99 GLY L N 1
ATOM 754 C CA . GLY A 1 99 ? 22.557 -34.676 149.076 1.00 31.09 99 GLY L CA 1
ATOM 755 C C . GLY A 1 99 ? 23.434 -34.172 150.221 1.00 33.64 99 GLY L C 1
ATOM 756 O O . GLY A 1 99 ? 24.631 -33.969 150.049 1.00 30.36 99 GLY L O 1
ATOM 757 N N . GLY A 1 100 ? 22.850 -33.970 151.392 1.00 40.39 100 GLY L N 1
ATOM 758 C CA . GLY A 1 100 ? 23.617 -33.476 152.524 1.00 44.35 100 GLY L CA 1
ATOM 759 C C . GLY A 1 100 ? 24.562 -34.489 153.141 1.00 38.57 100 GLY L C 1
ATOM 760 O O . GLY A 1 100 ? 25.346 -34.171 154.018 1.00 40.72 100 GLY L O 1
ATOM 761 N N . GLY A 1 101 ? 24.478 -35.723 152.688 1.00 31.85 101 GLY L N 1
ATOM 762 C CA . GLY A 1 101 ? 25.357 -36.740 153.215 1.00 26.98 101 GLY L CA 1
ATOM 763 C C . GLY A 1 101 ? 24.812 -37.517 154.395 1.00 28.77 101 GLY L C 1
ATOM 764 O O . GLY A 1 101 ? 23.990 -37.029 155.157 1.00 35.64 101 GLY L O 1
ATOM 765 N N . THR A 1 102 ? 25.300 -38.746 154.523 1.00 24.37 102 THR L N 1
ATOM 766 C CA . THR A 1 102 ? 24.927 -39.658 155.585 1.00 26.49 102 THR L CA 1
ATOM 767 C C . THR A 1 102 ? 26.213 -40.268 156.093 1.00 23.86 102 THR L C 1
ATOM 768 O O . THR A 1 102 ? 26.956 -40.888 155.327 1.00 20.28 102 THR L O 1
ATOM 772 N N . LYS A 1 103 ? 26.468 -40.081 157.387 1.00 28.04 103 LYS L N 1
ATOM 773 C CA . LYS A 1 103 ? 27.663 -40.608 158.048 1.00 28.59 103 LYS L CA 1
ATOM 774 C C . LYS A 1 103 ? 27.313 -41.888 158.805 1.00 29.20 103 LYS L C 1
ATOM 775 O O . LYS A 1 103 ? 26.465 -41.876 159.695 1.00 31.55 103 LYS L O 1
ATOM 781 N N . LEU A 1 104 ? 27.948 -42.993 158.434 1.00 27.74 104 LEU L N 1
ATOM 782 C CA . LEU A 1 104 ? 27.713 -44.257 159.119 1.00 28.85 104 LEU L CA 1
ATOM 783 C C . LEU A 1 104 ? 28.575 -44.278 160.381 1.00 29.84 104 LEU L C 1
ATOM 784 O O . LEU A 1 104 ? 29.752 -43.913 160.366 1.00 30.11 104 LEU L O 1
ATOM 789 N N . GLU A 1 105 ? 27.980 -44.708 161.477 1.00 40.84 105 GLU L N 1
ATOM 790 C CA . GLU A 1 105 ? 28.715 -44.782 162.713 1.00 60.27 105 GLU L CA 1
ATOM 791 C C . GLU A 1 105 ? 28.371 -46.079 163.456 1.00 46.50 105 GLU L C 1
ATOM 792 O O . GLU A 1 105 ? 27.253 -46.602 163.353 1.00 40.53 105 GLU L O 1
ATOM 798 N N . ILE A 1 106 ? 29.360 -46.569 164.202 1.00 54.67 106 ILE L N 1
ATOM 799 C CA . ILE A 1 106 ? 29.266 -47.784 164.993 1.00 68.74 106 ILE L CA 1
ATOM 800 C C . ILE A 1 106 ? 28.373 -47.641 166.226 1.00 83.30 106 ILE L C 1
ATOM 801 O O . ILE A 1 106 ? 28.543 -46.737 167.053 1.00 91.43 106 ILE L O 1
ATOM 806 N N . LYS A 1 107 ? 27.419 -48.559 166.336 1.00 71.67 107 LYS L N 1
ATOM 807 C CA . LYS A 1 107 ? 26.486 -48.623 167.455 1.00 72.98 107 LYS L CA 1
ATOM 808 C C . LYS A 1 107 ? 27.226 -49.255 168.632 1.00 92.69 107 LYS L C 1
ATOM 809 O O . LYS A 1 107 ? 27.950 -50.216 168.450 1.00 91.47 107 LYS L O 1
ATOM 815 N N . ARG A 1 108 ? 27.059 -48.716 169.830 1.00 100.00 108 ARG L N 1
ATOM 816 C CA . ARG A 1 108 ? 27.697 -49.293 171.005 1.00 100.00 108 ARG L CA 1
ATOM 817 C C . ARG A 1 108 ? 26.857 -49.030 172.246 1.00 100.00 108 ARG L C 1
ATOM 818 O O . ARG A 1 108 ? 25.796 -48.406 172.173 1.00 99.93 108 ARG L O 1
ATOM 826 N N . ALA B 2 1 ? 47.405 -44.250 134.935 1.00 94.33 1 ALA H N 1
ATOM 827 C CA . ALA B 2 1 ? 47.451 -43.439 136.185 1.00 88.18 1 ALA H CA 1
ATOM 828 C C . ALA B 2 1 ? 46.864 -42.016 136.012 1.00 77.45 1 ALA H C 1
ATOM 829 O O . ALA B 2 1 ? 47.605 -41.035 135.937 1.00 74.05 1 ALA H O 1
ATOM 831 N N . VAL B 2 2 ? 45.539 -41.907 135.933 1.00 71.34 2 VAL H N 1
ATOM 832 C CA . VAL B 2 2 ? 44.895 -40.599 135.802 1.00 60.04 2 VAL H CA 1
ATOM 833 C C . VAL B 2 2 ? 45.085 -39.874 137.125 1.00 54.15 2 VAL H C 1
ATOM 834 O O . VAL B 2 2 ? 45.017 -40.485 138.189 1.00 58.51 2 VAL H O 1
ATOM 838 N N . HIS B 2 3 ? 45.298 -38.567 137.062 1.00 46.35 3 HIS H N 1
ATOM 839 C CA . HIS B 2 3 ? 45.548 -37.835 138.280 1.00 43.44 3 HIS H CA 1
ATOM 840 C C . HIS B 2 3 ? 45.373 -36.328 138.165 1.00 35.15 3 HIS H C 1
ATOM 841 O O . HIS B 2 3 ? 45.703 -35.706 137.148 1.00 33.12 3 HIS H O 1
ATO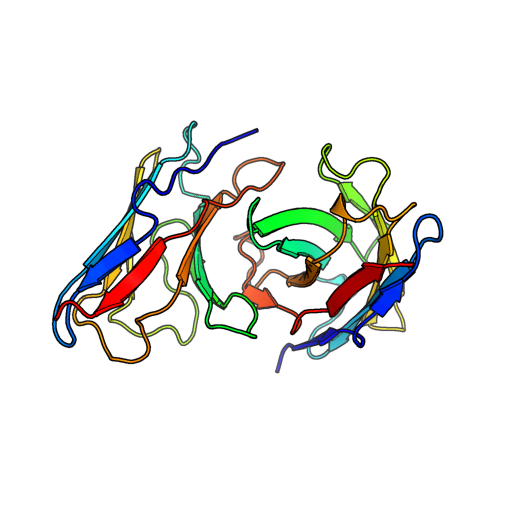M 848 N N . LEU B 2 4 ? 44.833 -35.761 139.241 1.00 30.24 4 LEU H N 1
ATOM 849 C CA . LEU B 2 4 ? 44.584 -34.343 139.354 1.00 24.15 4 LEU H CA 1
ATOM 850 C C . LEU B 2 4 ? 45.276 -33.854 140.625 1.00 27.05 4 LEU H C 1
ATOM 851 O O . LEU B 2 4 ? 44.930 -34.259 141.741 1.00 28.84 4 LEU H O 1
ATOM 856 N N . GLN B 2 5 ? 46.260 -32.983 140.447 1.00 28.96 5 GLN H N 1
ATOM 857 C CA . GLN B 2 5 ? 47.015 -32.429 141.562 1.00 34.06 5 GLN H CA 1
ATOM 858 C C . GLN B 2 5 ? 46.659 -30.952 141.714 1.00 30.19 5 GLN H C 1
ATOM 859 O O . GLN B 2 5 ? 46.848 -30.158 140.790 1.00 28.96 5 GLN H O 1
ATOM 865 N N . GLN B 2 6 ? 46.132 -30.593 142.882 1.00 29.10 6 GLN H N 1
ATOM 866 C CA . GLN B 2 6 ? 45.730 -29.219 143.149 1.00 25.59 6 GLN H CA 1
ATOM 867 C C . GLN B 2 6 ? 46.771 -28.469 143.949 1.00 33.68 6 GLN H C 1
ATOM 868 O O . GLN B 2 6 ? 47.598 -29.073 144.633 1.00 41.82 6 GLN H O 1
ATOM 874 N N . SER B 2 7 ? 46.701 -27.142 143.871 1.00 32.79 7 SER H N 1
ATOM 875 C CA . SER B 2 7 ? 47.623 -26.251 144.567 1.00 40.30 7 SER H CA 1
ATOM 876 C C . SER B 2 7 ? 47.372 -26.103 146.074 1.00 42.06 7 SER H C 1
ATOM 877 O O . SER B 2 7 ? 46.312 -26.465 146.599 1.00 37.01 7 SER H O 1
ATOM 880 N N . GLY B 2 8 ? 48.367 -25.547 146.750 1.00 50.63 8 GLY H N 1
ATOM 881 C CA . GLY B 2 8 ? 48.323 -25.397 148.188 1.00 53.53 8 GLY H CA 1
ATOM 882 C C . GLY B 2 8 ? 47.309 -24.505 148.850 1.00 47.60 8 GLY H C 1
ATOM 883 O O . GLY B 2 8 ? 46.603 -23.733 148.207 1.00 41.63 8 GLY H O 1
ATOM 884 N N . THR B 2 9 ? 47.268 -24.621 150.175 1.00 50.66 9 THR H N 1
ATOM 885 C CA . THR B 2 9 ? 46.360 -23.862 151.022 1.00 46.52 9 THR H CA 1
ATOM 886 C C . THR B 2 9 ? 46.456 -22.368 150.774 1.00 44.89 9 THR H C 1
ATOM 887 O O . THR B 2 9 ? 47.525 -21.838 150.521 1.00 49.78 9 THR H O 1
ATOM 891 N N . GLU B 2 10 ? 45.313 -21.701 150.861 1.00 40.11 10 GLU H N 1
ATOM 892 C CA . GLU B 2 10 ? 45.202 -20.271 150.608 1.00 39.16 10 GLU H CA 1
ATOM 893 C C . GLU B 2 10 ? 44.657 -19.477 151.791 1.00 37.64 10 GLU H C 1
ATOM 894 O O . GLU B 2 10 ? 43.559 -19.754 152.300 1.00 43.44 10 GLU H O 1
ATOM 900 N N . LEU B 2 11 ? 45.434 -18.491 152.223 1.00 45.63 11 LEU H N 1
ATOM 901 C CA . LEU B 2 11 ? 45.015 -17.610 153.305 1.00 58.56 11 LEU H CA 1
ATOM 902 C C . LEU B 2 11 ? 44.763 -16.296 152.574 1.00 44.97 11 LEU H C 1
ATOM 903 O O . LEU B 2 11 ? 45.690 -15.651 152.087 1.00 43.25 11 LEU H O 1
ATOM 908 N N . VAL B 2 12 ? 43.492 -15.926 152.465 1.00 39.92 12 VAL H N 1
ATOM 909 C CA . VAL B 2 12 ? 43.113 -14.721 151.743 1.00 33.43 12 VAL H CA 1
ATOM 910 C C . VAL B 2 12 ? 42.286 -13.759 152.587 1.00 36.43 12 VAL H C 1
ATOM 911 O O . VAL B 2 12 ? 41.521 -14.168 153.474 1.00 34.12 12 VAL H O 1
ATOM 915 N N . ALA B 2 13 ? 42.439 -12.475 152.296 1.00 40.95 13 ALA H N 1
ATOM 916 C CA . ALA B 2 13 ? 41.722 -11.449 153.028 1.00 46.17 13 ALA H CA 1
ATOM 917 C C . ALA B 2 13 ? 40.502 -11.036 152.244 1.00 40.05 13 ALA H C 1
ATOM 918 O O . ALA B 2 13 ? 40.448 -11.225 151.030 1.00 38.94 13 ALA H O 1
ATOM 920 N N . PRO B 2 14 ? 39.488 -10.497 152.935 1.00 45.35 14 PRO H N 1
ATOM 921 C CA . PRO B 2 14 ? 38.249 -10.038 152.308 1.00 47.99 14 PRO H CA 1
ATOM 922 C C . PRO B 2 14 ? 38.561 -9.212 151.061 1.00 51.30 14 PRO H C 1
ATOM 923 O O . PRO B 2 14 ? 39.613 -8.563 150.975 1.00 54.76 14 PRO H O 1
ATOM 927 N N . GLY B 2 15 ? 37.656 -9.224 150.092 1.00 51.82 15 GLY H N 1
ATOM 928 C CA . GLY B 2 15 ? 37.956 -8.527 148.863 1.00 54.70 15 GLY H CA 1
ATOM 929 C C . GLY B 2 15 ? 39.161 -9.304 148.362 1.00 51.23 15 GLY H C 1
ATOM 930 O O . GLY B 2 15 ? 39.649 -10.204 149.043 1.00 45.67 15 GLY H O 1
ATOM 931 N N . GLY B 2 16 ? 39.669 -8.981 147.188 1.00 55.20 16 GLY H N 1
ATOM 932 C CA . GLY B 2 16 ? 40.806 -9.736 146.714 1.00 52.71 16 GLY H CA 1
ATOM 933 C C . GLY B 2 16 ? 40.301 -11.085 146.254 1.00 44.59 16 GLY H C 1
ATOM 934 O O . GLY B 2 16 ? 39.565 -11.776 146.967 1.00 39.04 16 GLY H O 1
ATOM 935 N N . GLY B 2 17 ? 40.667 -11.431 145.029 1.00 44.75 17 GLY H N 1
ATOM 936 C CA . GLY B 2 17 ? 40.285 -12.703 144.472 1.00 39.25 17 GLY H CA 1
ATOM 937 C C . GLY B 2 17 ? 41.479 -13.629 144.524 1.00 37.95 17 GLY H C 1
ATOM 938 O O . GLY B 2 17 ? 42.612 -13.199 144.770 1.00 43.43 17 GLY H O 1
ATOM 939 N N . VAL B 2 18 ? 41.230 -14.914 144.320 1.00 32.38 18 VAL H N 1
ATOM 940 C CA . VAL B 2 18 ? 42.304 -15.886 144.311 1.00 33.54 18 VAL H CA 1
ATOM 941 C C . VAL B 2 18 ? 42.012 -16.842 143.160 1.00 29.45 18 VAL H C 1
ATOM 942 O O . VAL B 2 18 ? 40.854 -17.184 142.895 1.00 25.51 18 VAL H O 1
ATOM 946 N N . LYS B 2 19 ? 43.066 -17.228 142.453 1.00 30.72 19 LYS H N 1
ATOM 947 C CA . LYS B 2 19 ? 42.937 -18.133 141.330 1.00 27.72 19 LYS H CA 1
ATOM 948 C C . LYS B 2 19 ? 43.613 -19.450 141.720 1.00 27.39 19 LYS H C 1
ATOM 949 O O . LYS B 2 19 ? 44.785 -19.474 142.113 1.00 33.39 19 LYS H O 1
ATOM 955 N N . LEU B 2 20 ? 42.862 -20.542 141.627 1.00 23.87 20 LEU H N 1
ATOM 956 C CA . LEU B 2 20 ? 43.369 -21.862 141.992 1.00 23.58 20 LEU H CA 1
ATOM 957 C C . LEU B 2 20 ? 43.678 -22.693 140.766 1.00 23.20 20 LEU H C 1
ATOM 958 O O . LEU B 2 20 ? 43.078 -22.495 139.711 1.00 22.40 20 LEU H O 1
ATOM 963 N N . SER B 2 21 ? 44.599 -23.640 140.906 1.00 25.92 21 SER H N 1
ATOM 964 C CA . SER B 2 21 ? 44.962 -24.484 139.775 1.00 27.02 21 SER H CA 1
ATOM 965 C C . SER B 2 21 ? 44.770 -25.981 139.988 1.00 24.46 21 SER H C 1
ATOM 966 O O . SER B 2 21 ? 44.659 -26.464 141.121 1.00 22.71 21 SER H O 1
ATOM 969 N N . CYS B 2 22 ? 44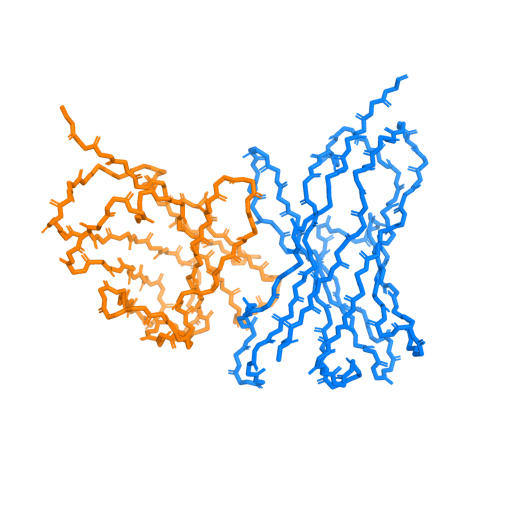.741 -26.698 138.865 1.00 25.47 22 CYS H N 1
ATOM 970 C CA . CYS B 2 22 ? 44.590 -28.147 138.841 1.00 23.42 22 CYS H CA 1
ATOM 971 C C . CYS B 2 22 ? 45.394 -28.740 137.680 1.00 26.52 22 CYS H C 1
ATOM 972 O O . CYS B 2 22 ? 44.986 -28.655 136.522 1.00 27.20 22 CYS H O 1
ATOM 975 N N . GLY B 2 23 ? 46.539 -29.332 137.997 1.00 28.01 23 GLY H N 1
ATOM 976 C CA . GLY B 2 23 ? 47.364 -29.936 136.970 1.00 31.57 23 GLY H CA 1
ATOM 977 C C . GLY B 2 23 ? 46.885 -31.350 136.695 1.00 29.14 23 GLY H C 1
ATOM 978 O O . GLY B 2 23 ? 46.950 -32.208 137.577 1.00 28.84 23 GLY H O 1
ATOM 979 N N . ALA B 2 24 ? 46.412 -31.586 135.471 1.00 28.78 24 ALA H N 1
ATOM 980 C CA . ALA B 2 24 ? 45.898 -32.887 135.055 1.00 29.21 24 ALA H CA 1
ATOM 981 C C . ALA B 2 24 ? 46.903 -33.692 134.251 1.00 34.39 24 ALA H C 1
ATOM 982 O O . ALA B 2 24 ? 47.446 -33.205 133.268 1.00 38.26 24 ALA H O 1
ATOM 984 N N . SER B 2 25 ? 47.129 -34.934 134.661 1.00 37.60 25 SER H N 1
ATOM 985 C CA . SER B 2 25 ? 48.071 -35.792 133.957 1.00 47.70 25 SER H CA 1
ATOM 986 C C . SER B 2 25 ? 47.561 -37.218 133.793 1.00 53.03 25 SER H C 1
ATOM 987 O O . SER B 2 25 ? 46.684 -37.672 134.529 1.00 49.35 25 SER H O 1
ATOM 990 N N . GLY B 2 26 ? 48.111 -37.918 132.808 1.00 62.32 26 GLY H N 1
ATOM 991 C CA . GLY B 2 26 ? 47.717 -39.295 132.577 1.00 70.17 26 GLY H CA 1
ATOM 992 C C . GLY B 2 26 ? 46.661 -39.463 131.506 1.00 69.87 26 GLY H C 1
ATOM 993 O O . GLY B 2 26 ? 46.304 -40.585 131.137 1.00 77.65 26 GLY H O 1
ATOM 994 N N . TYR B 2 27 ? 46.145 -38.345 131.013 1.00 62.44 27 TYR H N 1
ATOM 995 C CA . TYR B 2 27 ? 45.140 -38.381 129.962 1.00 63.95 27 TYR H CA 1
ATOM 996 C C . TYR B 2 27 ? 45.241 -37.104 129.142 1.00 60.81 27 TYR H C 1
ATOM 997 O O . TYR B 2 27 ? 45.762 -36.093 129.611 1.00 54.99 27 TYR H O 1
ATOM 1006 N N . THR B 2 28 ? 44.757 -37.167 127.909 1.00 65.34 28 THR H N 1
ATOM 1007 C CA . THR B 2 28 ? 44.758 -36.012 127.029 1.00 63.29 28 THR H CA 1
ATOM 1008 C C . THR B 2 28 ? 43.783 -35.034 127.653 1.00 50.18 28 THR H C 1
ATOM 1009 O O . THR B 2 28 ? 42.584 -35.300 127.734 1.00 47.47 28 THR H O 1
ATOM 1013 N N . PHE B 2 29 ? 44.320 -33.905 128.095 1.00 46.09 29 PHE H N 1
ATOM 1014 C CA . PHE B 2 29 ? 43.559 -32.862 128.761 1.00 36.67 29 PHE H CA 1
ATOM 1015 C C . PHE B 2 29 ? 42.302 -32.397 128.062 1.00 33.52 29 PHE H C 1
ATOM 1016 O O . PHE B 2 29 ? 41.245 -32.317 128.680 1.00 27.83 29 PHE H O 1
ATOM 1024 N N . THR B 2 30 ? 42.430 -32.081 126.777 1.00 37.98 30 THR H N 1
ATOM 1025 C CA . THR B 2 30 ? 41.325 -31.561 125.977 1.00 35.90 30 THR H CA 1
ATOM 1026 C C . THR B 2 30 ? 40.155 -32.529 125.791 1.00 36.55 30 THR H C 1
ATOM 1027 O O . THR B 2 30 ? 39.030 -32.097 125.521 1.00 33.66 30 THR H O 1
ATOM 1031 N N . ASN B 2 31 ? 40.416 -33.824 125.947 1.00 41.96 31 ASN H N 1
ATOM 1032 C CA . ASN B 2 31 ? 39.384 -34.851 125.802 1.00 44.30 31 ASN H CA 1
ATOM 1033 C C . ASN B 2 31 ? 38.306 -34.853 126.888 1.00 37.24 31 ASN H C 1
ATOM 1034 O O . ASN B 2 31 ? 37.242 -35.435 126.702 1.00 38.46 31 ASN H O 1
ATOM 1039 N N . TYR B 2 32 ? 38.574 -34.231 128.028 1.00 31.19 32 TYR H N 1
ATOM 1040 C CA . TYR B 2 32 ? 37.573 -34.202 129.083 1.00 26.20 32 TYR H CA 1
ATOM 1041 C C . TYR B 2 32 ? 37.379 -32.810 129.637 1.00 21.09 32 TYR H C 1
ATOM 1042 O O . TYR B 2 32 ? 38.297 -31.989 129.631 1.00 19.56 32 TYR H O 1
ATOM 1051 N N . ASP B 2 33 ? 36.163 -32.551 130.106 1.00 19.53 33 ASP H N 1
ATOM 1052 C CA . ASP B 2 33 ? 35.837 -31.266 130.682 1.00 16.34 33 ASP H CA 1
ATOM 1053 C C . ASP B 2 33 ? 36.216 -31.292 132.161 1.00 14.20 33 ASP H C 1
ATOM 1054 O O . ASP B 2 33 ? 36.111 -32.325 132.824 1.00 15.00 33 ASP H O 1
ATOM 1059 N N . MET B 2 34 ? 36.687 -30.168 132.678 1.00 12.30 34 MET H N 1
ATOM 1060 C CA . MET B 2 34 ? 37.059 -30.123 134.078 1.00 11.68 34 MET H CA 1
ATOM 1061 C C . MET B 2 34 ? 35.919 -29.497 134.857 1.00 9.47 34 MET H C 1
ATOM 1062 O O . MET B 2 34 ? 35.308 -28.524 134.413 1.00 8.44 34 MET H O 1
ATOM 1067 N N . ASN B 2 35 ? 35.621 -30.068 136.011 1.00 8.49 35 ASN H N 1
ATOM 1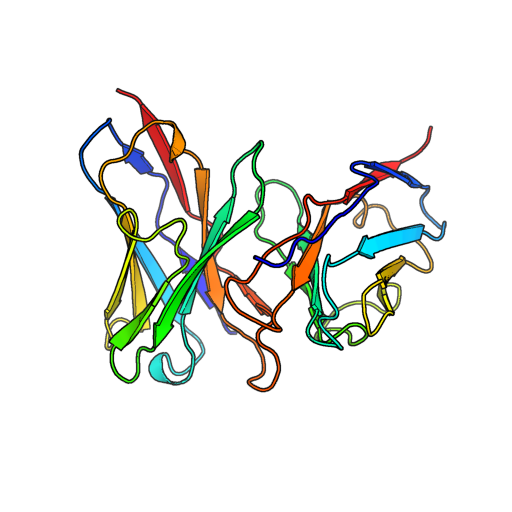068 C CA . ASN B 2 35 ? 34.554 -29.550 136.845 1.00 7.44 35 ASN H CA 1
ATOM 1069 C C . ASN B 2 35 ? 35.131 -29.074 138.146 1.00 5.11 35 ASN H C 1
ATOM 1070 O O . ASN B 2 35 ? 36.224 -29.481 138.538 1.00 5.41 35 ASN H O 1
ATOM 1075 N N . TRP B 2 36 ? 34.382 -28.210 138.815 1.00 5.14 36 TRP H N 1
ATOM 1076 C CA . TRP B 2 36 ? 34.790 -27.690 140.107 1.00 3.74 36 TRP H CA 1
ATOM 1077 C C . TRP B 2 36 ? 33.659 -27.817 141.118 1.00 5.95 36 TRP H C 1
ATOM 1078 O O . TRP B 2 36 ? 32.499 -27.535 140.825 1.00 7.18 36 TRP H O 1
ATOM 1089 N N . VAL B 2 37 ? 34.019 -28.252 142.315 1.00 6.37 37 VAL H N 1
ATOM 1090 C CA . VAL B 2 37 ? 33.064 -28.451 143.386 1.00 9.32 37 VAL H CA 1
ATOM 1091 C C . VAL B 2 37 ? 33.540 -27.737 144.644 1.00 10.50 37 VAL H C 1
ATOM 1092 O O . VAL B 2 37 ? 34.746 -27.618 144.879 1.00 8.19 37 VAL H O 1
ATOM 1096 N N . ARG B 2 38 ? 32.593 -27.243 145.436 1.00 13.95 38 ARG H N 1
ATOM 1097 C CA . ARG B 2 38 ? 32.916 -26.573 146.688 1.00 14.79 38 ARG H CA 1
ATOM 1098 C C . ARG B 2 38 ? 32.388 -27.421 147.834 1.00 17.81 38 ARG H C 1
ATOM 1099 O O . ARG B 2 38 ? 31.364 -28.085 147.678 1.00 20.46 38 ARG H O 1
ATOM 1107 N N . GLN B 2 39 ? 33.096 -27.419 148.965 1.00 17.34 39 GLN H N 1
ATOM 1108 C CA . GLN B 2 39 ? 32.673 -28.162 150.154 1.00 20.97 39 GLN H CA 1
ATOM 1109 C C . GLN B 2 39 ? 32.957 -27.330 151.388 1.00 22.20 39 GLN H C 1
ATOM 1110 O O . GLN B 2 39 ? 34.100 -26.955 151.650 1.00 19.88 39 GLN H O 1
ATOM 1116 N N . ARG B 2 40 ? 31.891 -27.038 152.125 1.00 27.14 40 ARG H N 1
ATOM 1117 C CA . ARG B 2 40 ? 31.943 -26.255 153.353 1.00 32.81 40 ARG H CA 1
ATOM 1118 C C . ARG B 2 40 ? 31.259 -27.065 154.444 1.00 40.60 40 ARG H C 1
ATOM 1119 O O . ARG B 2 40 ? 30.356 -27.866 154.156 1.00 42.04 40 ARG H O 1
ATOM 1127 N N . PRO B 2 41 ? 31.670 -26.864 155.709 1.00 47.32 41 PRO H N 1
ATOM 1128 C CA . PRO B 2 41 ? 31.132 -27.546 156.898 1.00 56.84 41 PRO H CA 1
ATOM 1129 C C . PRO B 2 41 ? 29.610 -27.722 156.837 1.00 60.12 41 PRO H C 1
ATOM 1130 O O . PRO B 2 41 ? 29.110 -28.833 156.677 1.00 58.64 41 PRO H O 1
ATOM 1134 N N . GLY B 2 42 ? 28.887 -26.618 156.997 1.00 65.57 42 GLY H N 1
ATOM 1135 C CA . GLY B 2 42 ? 27.437 -26.632 156.898 1.00 72.18 42 GLY H CA 1
ATOM 1136 C C . GLY B 2 42 ? 27.258 -26.083 155.495 1.00 68.17 42 GLY H C 1
ATOM 1137 O O . GLY B 2 42 ? 28.092 -25.276 155.074 1.00 63.24 42 GLY H O 1
ATOM 1138 N N . ALA B 2 43 ? 26.213 -26.505 154.780 1.00 70.42 43 ALA H N 1
ATOM 1139 C CA . ALA B 2 43 ? 25.942 -26.083 153.392 1.00 68.51 43 ALA H CA 1
ATOM 1140 C C . ALA B 2 43 ? 26.346 -27.203 152.412 1.00 58.00 43 ALA H C 1
ATOM 1141 O O . ALA B 2 43 ? 25.835 -27.259 151.307 1.00 56.56 43 ALA H O 1
ATOM 1143 N N . GLY B 2 44 ? 27.264 -28.077 152.844 1.00 51.31 44 GLY H N 1
ATOM 1144 C CA . GLY B 2 44 ? 27.724 -29.238 152.081 1.00 42.37 44 GLY H CA 1
ATOM 1145 C C . GLY B 2 44 ? 28.561 -29.138 150.813 1.00 34.81 44 GLY H C 1
ATOM 1146 O O . GLY B 2 44 ? 29.300 -28.166 150.598 1.00 32.93 44 GLY H O 1
ATOM 1147 N N . LEU B 2 45 ? 28.461 -30.187 149.992 1.00 31.14 45 LEU H N 1
ATOM 1148 C CA . LEU B 2 45 ? 29.142 -30.256 148.700 1.00 26.09 45 LEU H CA 1
ATOM 1149 C C . LEU B 2 45 ? 28.267 -29.567 147.660 1.00 26.23 45 LEU H C 1
ATOM 1150 O O . LEU B 2 45 ? 27.100 -29.924 147.479 1.00 27.42 45 LEU H O 1
ATOM 1155 N N . GLU B 2 46 ? 28.833 -28.582 146.978 1.00 24.53 46 GLU H N 1
ATOM 1156 C CA . GLU B 2 46 ? 28.103 -27.849 145.961 1.00 24.53 46 GLU H CA 1
ATOM 1157 C C . GLU B 2 46 ? 28.886 -27.725 144.663 1.00 19.27 46 GLU H C 1
ATOM 1158 O O . GLU B 2 46 ? 30.029 -27.262 144.651 1.00 17.47 46 GLU H O 1
ATOM 1164 N N . TRP B 2 47 ? 28.248 -28.131 143.569 1.00 16.82 47 TRP H N 1
ATOM 1165 C CA . TRP B 2 47 ? 28.858 -28.073 142.253 1.00 14.07 47 TRP H CA 1
ATOM 1166 C C . TRP B 2 47 ? 28.987 -26.622 141.798 1.00 14.38 47 TRP H C 1
ATOM 1167 O O . TRP B 2 47 ? 28.039 -25.840 141.901 1.00 18.39 47 TRP H O 1
ATOM 1178 N N . ILE B 2 48 ? 30.163 -26.264 141.302 1.00 11.59 48 ILE H N 1
ATOM 1179 C CA . ILE B 2 48 ? 30.413 -24.904 140.866 1.00 12.41 48 ILE H CA 1
ATOM 1180 C C . ILE B 2 48 ? 30.178 -24.676 139.376 1.00 12.98 48 ILE H C 1
ATOM 1181 O O . ILE B 2 48 ? 29.421 -23.779 138.997 1.00 16.31 48 ILE H O 1
ATOM 1186 N N . GLY B 2 49 ? 30.831 -25.478 138.537 1.00 11.26 49 GLY H N 1
ATOM 1187 C CA . GLY B 2 49 ? 30.659 -25.333 137.103 1.00 13.51 49 GLY H CA 1
ATOM 1188 C C . GLY B 2 49 ? 31.706 -26.100 136.325 1.00 10.90 49 GLY H C 1
ATOM 1189 O O . GLY B 2 49 ? 32.565 -26.748 136.920 1.00 7.90 49 GLY H O 1
ATOM 1190 N N . TRP B 2 50 ? 31.638 -26.043 134.998 1.00 14.12 50 TRP H N 1
ATOM 1191 C CA . TRP B 2 50 ? 32.633 -26.736 134.186 1.00 12.56 50 TRP H CA 1
ATOM 1192 C C . TRP B 2 50 ? 33.255 -25.903 133.076 1.00 14.03 50 TRP H C 1
ATOM 1193 O O . TRP B 2 50 ? 32.802 -24.795 132.784 1.00 18.55 50 TRP H O 1
ATOM 1204 N N . ILE B 2 51 ? 34.317 -26.454 132.487 1.00 11.33 51 ILE H N 1
ATOM 1205 C CA . ILE B 2 51 ? 35.027 -25.847 131.364 1.00 12.13 51 ILE H CA 1
ATOM 1206 C C . ILE B 2 51 ? 35.618 -26.927 130.470 1.00 13.38 51 ILE H C 1
ATOM 1207 O O . ILE B 2 51 ? 36.142 -27.937 130.949 1.00 12.13 51 ILE H O 1
ATOM 1212 N N . PHE B 2 52 ? 35.512 -26.700 129.164 1.00 17.24 52 PHE H N 1
ATOM 1213 C CA . PHE B 2 52 ? 36.052 -27.608 128.157 1.00 19.52 52 PHE H CA 1
ATOM 1214 C C . PHE B 2 52 ? 37.357 -27.041 127.615 1.00 19.83 52 PHE H C 1
ATOM 1215 O O . PHE B 2 52 ? 37.394 -25.917 127.127 1.00 23.14 52 PHE H O 1
ATOM 1223 N N . PRO B 2 53 ? 38.446 -27.818 127.695 1.00 19.31 53 PRO H N 1
ATOM 1224 C CA . PRO B 2 53 ? 39.770 -27.402 127.216 1.00 23.46 53 PRO H CA 1
ATOM 1225 C C . PRO B 2 53 ? 39.871 -27.404 125.691 1.00 29.33 53 PRO H C 1
ATOM 1226 O O . PRO B 2 53 ? 40.857 -26.929 125.118 1.00 32.88 53 PRO H O 1
ATOM 1230 N N . GLY B 2 54 ? 38.846 -27.952 125.046 1.00 29.58 54 GLY H N 1
ATOM 1231 C CA . GLY B 2 54 ? 38.824 -28.014 123.598 1.00 33.72 54 GLY H CA 1
ATOM 1232 C C . GLY B 2 54 ? 38.502 -26.673 122.972 1.00 35.82 54 GLY H C 1
ATOM 1233 O O . GLY B 2 54 ? 39.091 -26.301 121.956 1.00 37.78 54 GLY H O 1
ATOM 1234 N N . ASP B 2 55 ? 37.574 -25.934 123.577 1.00 34.77 55 ASP H N 1
ATOM 1235 C CA . ASP B 2 55 ? 37.205 -24.631 123.039 1.00 39.77 55 ASP H CA 1
ATOM 1236 C C . ASP B 2 55 ? 37.008 -23.513 124.069 1.00 40.34 55 ASP H C 1
ATOM 1237 O O . ASP B 2 55 ? 36.762 -22.364 123.703 1.00 45.67 55 ASP H O 1
ATOM 1242 N N . GLY B 2 56 ? 37.105 -23.839 125.352 1.00 36.70 56 GLY H N 1
ATOM 1243 C CA . GLY B 2 56 ? 36.954 -22.816 126.372 1.00 37.97 56 GLY H CA 1
ATOM 1244 C C . GLY B 2 56 ? 35.540 -22.542 126.852 1.00 38.91 56 GLY H C 1
ATOM 1245 O O . GLY B 2 56 ? 35.245 -21.472 127.385 1.00 43.71 56 GLY H O 1
ATOM 1246 N N . SER B 2 57 ? 34.657 -23.509 126.670 1.00 35.98 57 SER H N 1
ATOM 1247 C CA . SER B 2 57 ? 33.288 -23.338 127.109 1.00 37.98 57 SER H CA 1
ATOM 1248 C C . SER B 2 57 ? 33.213 -23.176 128.627 1.00 35.29 57 SER H C 1
ATOM 1249 O O . SER B 2 57 ? 34.061 -23.676 129.368 1.00 28.44 57 SER H O 1
ATOM 1252 N N . ALA B 2 58 ? 32.195 -22.471 129.092 1.00 40.18 58 ALA H N 1
ATOM 1253 C CA . ALA B 2 58 ? 32.046 -22.266 130.514 1.00 37.72 58 ALA H CA 1
ATOM 1254 C C . ALA B 2 58 ? 30.593 -22.346 130.943 1.00 41.08 58 ALA H C 1
ATOM 1255 O O . ALA B 2 58 ? 29.822 -21.411 130.714 1.00 48.45 58 ALA H O 1
ATOM 1257 N N . ARG B 2 59 ? 30.196 -23.462 131.545 1.00 35.67 59 ARG H N 1
ATOM 1258 C CA . ARG B 2 59 ? 28.828 -23.558 132.028 1.00 39.73 59 ARG H CA 1
ATOM 1259 C C . ARG B 2 59 ? 28.906 -23.473 133.534 1.00 34.39 59 ARG H C 1
ATOM 1260 O O . ARG B 2 59 ? 29.598 -24.264 134.175 1.00 27.77 59 ARG H O 1
ATOM 1268 N N . GLY B 2 60 ? 28.202 -22.510 134.106 1.00 39.98 60 GLY H N 1
ATOM 1269 C CA . GLY B 2 60 ? 28.288 -22.343 135.536 1.00 34.71 60 GLY H CA 1
ATOM 1270 C C . GLY B 2 60 ? 27.012 -22.333 136.334 1.00 38.74 60 GLY H C 1
ATOM 1271 O O . GLY B 2 60 ? 25.949 -21.927 135.865 1.00 48.54 60 GLY H O 1
ATOM 1272 N N . ASN B 2 61 ? 27.143 -22.796 137.570 1.00 32.42 61 ASN H N 1
ATOM 1273 C CA . ASN B 2 61 ? 26.038 -22.847 138.496 1.00 36.81 61 ASN H CA 1
ATOM 1274 C C . ASN B 2 61 ? 25.621 -21.410 138.777 1.00 43.57 61 ASN H C 1
ATOM 1275 O O . ASN B 2 61 ? 26.434 -20.559 139.144 1.00 38.37 61 ASN H O 1
ATOM 1280 N N . GLU B 2 62 ? 24.343 -21.150 138.565 1.00 55.94 62 GLU H N 1
ATOM 1281 C CA . GLU B 2 62 ? 23.749 -19.852 138.802 1.00 64.68 62 GLU H CA 1
ATOM 1282 C C . GLU B 2 62 ? 24.231 -19.301 140.149 1.00 58.04 62 GLU H C 1
ATOM 1283 O O . GLU B 2 62 ? 24.548 -18.119 140.270 1.00 58.71 62 GLU H O 1
ATOM 1289 N N . LYS B 2 63 ? 24.279 -20.171 141.157 1.00 55.41 63 LYS H N 1
ATOM 1290 C CA . LYS B 2 63 ? 24.711 -19.786 142.496 1.00 53.43 63 LYS H CA 1
ATOM 1291 C C . LYS B 2 63 ? 26.116 -19.199 142.541 1.00 43.92 63 LYS H C 1
ATOM 1292 O O . LYS B 2 63 ? 26.452 -18.493 143.485 1.00 45.76 63 LYS H O 1
ATOM 1298 N N . PHE B 2 64 ? 26.936 -19.507 141.539 1.00 37.81 64 PHE H N 1
ATOM 1299 C CA . PHE B 2 64 ? 28.307 -18.997 141.487 1.00 32.77 64 PHE H CA 1
ATOM 1300 C C . PHE B 2 64 ? 28.511 -18.110 140.271 1.00 33.37 64 PHE H C 1
ATOM 1301 O O . PHE B 2 64 ? 29.634 -17.959 139.771 1.00 31.32 64 PHE H O 1
ATOM 1309 N N . GLY B 2 65 ? 27.408 -17.530 139.805 1.00 41.81 65 GLY H N 1
ATOM 1310 C CA . GLY B 2 65 ? 27.448 -16.652 138.652 1.00 51.53 65 GLY H CA 1
ATOM 1311 C C . GLY B 2 65 ? 28.659 -15.731 138.604 1.00 52.18 65 GLY H C 1
ATOM 1312 O O . GLY B 2 65 ? 29.468 -15.817 137.679 1.00 53.25 65 GLY H O 1
ATOM 1313 N N . GLY B 2 66 ? 28.803 -14.860 139.598 1.00 52.07 66 GLY H N 1
ATOM 1314 C CA . GLY B 2 66 ? 29.926 -13.942 139.576 1.00 55.75 66 GLY H CA 1
ATOM 1315 C C . GLY B 2 66 ? 31.182 -14.394 140.291 1.00 45.91 66 GLY H C 1
ATOM 1316 O O . GLY B 2 66 ? 32.292 -14.102 139.849 1.00 47.86 66 GLY H O 1
ATOM 1317 N N . ALA B 2 67 ? 31.008 -15.126 141.384 1.00 40.65 67 ALA H N 1
ATOM 1318 C CA . ALA B 2 67 ? 32.116 -15.599 142.200 1.00 35.21 67 ALA H CA 1
ATOM 1319 C C . ALA B 2 67 ? 33.192 -16.456 141.544 1.00 31.65 67 ALA H C 1
ATOM 1320 O O . ALA B 2 67 ? 34.330 -16.449 142.005 1.00 30.33 67 ALA H O 1
ATOM 1322 N N . ALA B 2 68 ? 32.883 -17.177 140.475 1.00 29.32 68 ALA H N 1
ATOM 1323 C CA . ALA B 2 68 ? 33.911 -18.032 139.900 1.00 26.34 68 ALA H CA 1
ATOM 1324 C C . ALA B 2 68 ? 34.205 -17.894 138.414 1.00 31.72 68 ALA H C 1
ATOM 1325 O O . ALA B 2 68 ? 33.295 -17.828 137.592 1.00 35.48 68 ALA H O 1
ATOM 1327 N N . ALA B 2 69 ? 35.489 -17.876 138.068 1.00 31.96 69 ALA H N 1
ATOM 1328 C CA . ALA B 2 69 ? 35.902 -17.773 136.670 1.00 38.14 69 ALA H CA 1
ATOM 1329 C C . ALA B 2 69 ? 36.716 -18.993 136.281 1.00 32.08 69 ALA H C 1
ATOM 1330 O O . ALA B 2 69 ? 37.878 -19.135 136.680 1.00 28.62 69 ALA H O 1
ATOM 1332 N N . LEU B 2 70 ? 36.111 -19.874 135.495 1.00 30.09 70 LEU H N 1
ATOM 1333 C CA . LEU B 2 70 ? 36.814 -21.076 135.086 1.00 24.13 70 LEU H CA 1
ATOM 1334 C C . LEU B 2 70 ? 37.583 -20.927 133.789 1.00 28.48 70 LEU H C 1
ATOM 1335 O O . LEU B 2 70 ? 37.000 -20.877 132.708 1.00 32.32 70 LEU H O 1
ATOM 1340 N N . ALA B 2 71 ? 38.900 -20.869 133.893 1.00 29.15 71 ALA H N 1
ATOM 1341 C CA . ALA B 2 71 ? 39.724 -20.756 132.704 1.00 33.91 71 ALA H CA 1
ATOM 1342 C C . ALA B 2 71 ? 40.601 -21.999 132.645 1.00 29.01 71 ALA H C 1
ATOM 1343 O O . ALA B 2 71 ? 40.882 -22.608 133.677 1.00 25.30 71 ALA H O 1
ATOM 1345 N N . ALA B 2 72 ? 41.022 -22.389 131.447 1.00 30.02 72 ALA H N 1
ATOM 1346 C CA . ALA B 2 72 ? 41.879 -23.563 131.313 1.00 27.49 72 ALA H CA 1
ATOM 1347 C C . ALA B 2 72 ? 43.048 -23.281 130.381 1.00 34.86 72 ALA H C 1
ATOM 1348 O O . ALA B 2 72 ? 42.882 -22.627 129.356 1.00 40.70 72 ALA H O 1
ATOM 1350 N N . ALA B 2 73 ? 44.229 -23.781 130.729 1.00 37.11 73 ALA H N 1
ATOM 1351 C CA . ALA B 2 73 ? 45.404 -23.568 129.894 1.00 45.24 73 ALA H CA 1
ATOM 1352 C C . ALA B 2 73 ? 45.984 -24.858 129.357 1.00 46.26 73 ALA H C 1
ATOM 1353 O O . ALA B 2 73 ? 46.534 -25.666 130.110 1.00 44.38 73 ALA H O 1
ATOM 1355 N N . ALA B 2 74 ? 45.868 -25.039 128.046 1.00 50.09 74 ALA H N 1
ATOM 1356 C CA . ALA B 2 74 ? 46.422 -26.215 127.395 1.00 53.05 74 ALA H CA 1
ATOM 1357 C C . ALA B 2 74 ? 47.932 -26.001 127.426 1.00 62.15 74 ALA H C 1
ATOM 1358 O O . ALA B 2 74 ? 48.388 -24.896 127.735 1.00 65.82 74 ALA H O 1
ATOM 1360 N N . ALA B 2 75 ? 48.708 -27.031 127.096 1.00 66.95 75 ALA H N 1
ATOM 1361 C CA . ALA B 2 75 ? 50.171 -26.935 127.162 1.00 75.50 75 ALA H CA 1
ATOM 1362 C C . ALA B 2 75 ? 50.514 -26.915 128.637 1.00 70.70 75 ALA H C 1
ATOM 1363 O O . ALA B 2 75 ? 51.683 -26.986 129.022 1.00 77.47 75 ALA H O 1
ATOM 1365 N N . GLY B 2 76 ? 49.483 -26.762 129.457 1.00 60.71 76 GLY H N 1
ATOM 1366 C CA . GLY B 2 76 ? 49.677 -26.789 130.881 1.00 56.24 76 GLY H CA 1
ATOM 1367 C C . GLY B 2 76 ? 49.066 -28.106 131.324 1.00 49.18 76 GLY H C 1
ATOM 1368 O O . GLY B 2 76 ? 49.578 -28.744 132.249 1.00 48.59 76 GLY H O 1
ATOM 1369 N N . GLY B 2 77 ? 48.006 -28.539 130.624 1.00 45.80 77 GLY H N 1
ATOM 1370 C CA . GLY B 2 77 ? 47.285 -29.751 131.006 1.00 39.90 77 GLY H CA 1
ATOM 1371 C C . GLY B 2 77 ? 46.673 -29.307 132.327 1.00 34.16 77 GLY H C 1
ATOM 1372 O O . GLY B 2 77 ? 46.213 -30.100 133.143 1.00 31.91 77 GLY H O 1
ATOM 1373 N N . THR B 2 78 ? 46.658 -27.987 132.500 1.00 35.65 78 THR H N 1
ATOM 1374 C CA . THR B 2 78 ? 46.202 -27.321 133.706 1.00 34.06 78 THR H CA 1
ATOM 1375 C C . THR B 2 78 ? 44.905 -26.527 133.600 1.00 31.85 78 THR H C 1
ATOM 1376 O O . THR B 2 78 ? 44.652 -25.857 132.597 1.00 32.31 78 THR H O 1
ATOM 1380 N N . ALA B 2 79 ? 44.100 -26.602 134.667 1.00 29.38 79 ALA H N 1
ATOM 1381 C CA . ALA B 2 79 ? 42.822 -25.896 134.772 1.00 26.17 79 ALA H CA 1
ATOM 1382 C C . ALA B 2 79 ? 42.881 -24.941 135.961 1.00 25.64 79 ALA H C 1
ATOM 1383 O O . ALA B 2 79 ? 43.563 -25.221 136.946 1.00 26.42 79 ALA H O 1
ATOM 1385 N N . TYR B 2 80 ? 42.164 -23.818 135.871 1.00 24.09 80 TYR H N 1
ATOM 1386 C CA . TYR B 2 80 ? 42.150 -22.827 136.952 1.00 23.43 80 TYR H CA 1
ATOM 1387 C C . TYR B 2 80 ? 40.747 -22.313 137.264 1.00 19.92 80 TYR H C 1
ATOM 1388 O O . TYR B 2 80 ? 39.898 -22.203 136.376 1.00 20.15 80 TYR H O 1
ATOM 1397 N N . MET B 2 81 ? 40.510 -22.003 138.534 1.00 18.33 81 MET H N 1
ATOM 1398 C CA . MET B 2 81 ? 39.244 -21.430 138.956 1.00 17.18 81 MET H CA 1
ATOM 1399 C C . MET B 2 81 ? 39.544 -20.186 139.763 1.00 18.55 81 MET H C 1
ATOM 1400 O O . MET B 2 81 ? 40.032 -20.268 140.898 1.00 18.86 81 MET H O 1
ATOM 1405 N N . GLY B 2 82 ? 39.263 -19.037 139.160 1.00 22.34 82 GLY H N 1
ATOM 1406 C CA . GLY B 2 82 ? 39.483 -17.776 139.830 1.00 23.67 82 GLY H CA 1
ATOM 1407 C C . GLY B 2 82 ? 38.238 -17.443 140.614 1.00 24.06 82 GLY H C 1
ATOM 1408 O O . GLY B 2 82 ? 37.132 -17.453 140.069 1.00 25.09 82 GLY H O 1
ATOM 1409 N N . LEU B 2 83 ? 38.424 -17.172 141.901 1.00 25.24 83 LEU H N 1
ATOM 1410 C CA . LEU B 2 83 ? 37.330 -16.832 142.803 1.00 26.55 83 LEU H CA 1
ATOM 1411 C C . LEU B 2 83 ? 37.291 -15.307 142.983 1.00 29.32 83 LEU H C 1
ATOM 1412 O O . LEU B 2 83 ? 38.329 -14.652 142.996 1.00 30.11 83 LEU H O 1
ATOM 1417 N N . GLY B 2 84 ? 36.089 -14.758 143.136 1.00 31.13 84 GLY H N 1
ATOM 1418 C CA . GLY B 2 84 ? 35.900 -13.316 143.230 1.00 37.05 84 GLY H CA 1
ATOM 1419 C C . GLY B 2 84 ? 36.303 -12.438 144.404 1.00 39.36 84 GLY H C 1
ATOM 1420 O O . GLY B 2 84 ? 37.487 -12.251 144.693 1.00 38.57 84 GLY H O 1
ATOM 1421 N N . GLY B 2 85 ? 35.299 -11.859 145.061 1.00 41.70 85 GLY H N 1
ATOM 1422 C CA . GLY B 2 85 ? 35.549 -10.956 146.176 1.00 45.34 85 GLY H CA 1
ATOM 1423 C C . GLY B 2 85 ? 35.286 -11.585 147.522 1.00 42.21 85 GLY H C 1
ATOM 1424 O O . GLY B 2 85 ? 34.438 -11.147 148.297 1.00 48.29 85 GLY H O 1
ATOM 1425 N N . LEU B 2 86 ? 36.071 -12.613 147.787 1.00 37.91 86 LEU H N 1
ATOM 1426 C CA . LEU B 2 86 ? 36.002 -13.419 148.992 1.00 36.22 86 LEU H CA 1
ATOM 1427 C C . LEU B 2 86 ? 35.540 -12.807 150.296 1.00 40.41 86 LEU H C 1
ATOM 1428 O O . LEU B 2 86 ? 36.161 -11.892 150.832 1.00 41.87 86 LEU H O 1
ATOM 1433 N N . SER B 2 87 ? 34.428 -13.330 150.793 1.00 44.01 87 SER H N 1
ATOM 1434 C CA . SER B 2 87 ? 33.909 -12.928 152.083 1.00 50.68 87 SER H CA 1
ATOM 1435 C C . SER B 2 87 ? 34.181 -14.206 152.866 1.00 47.85 87 SER H C 1
ATOM 1436 O O . SER B 2 87 ? 34.790 -15.145 152.341 1.00 40.72 87 SER H O 1
ATOM 1439 N N . SER B 2 88 ? 33.743 -14.276 154.109 1.00 54.37 88 SER H N 1
ATOM 1440 C CA . SER B 2 88 ? 34.004 -15.492 154.843 1.00 53.18 88 SER H CA 1
ATOM 1441 C C . SER B 2 88 ? 33.095 -16.590 154.308 1.00 53.61 88 SER H C 1
ATOM 1442 O O . SER B 2 88 ? 33.395 -17.770 154.445 1.00 50.42 88 SER H O 1
ATOM 1445 N N . GLU B 2 89 ? 31.991 -16.205 153.681 1.00 57.60 89 GLU H N 1
ATOM 1446 C CA . GLU B 2 89 ? 31.045 -17.187 153.155 1.00 59.09 89 GLU H CA 1
ATOM 1447 C C . GLU B 2 89 ? 31.695 -18.076 152.109 1.00 49.51 89 GLU H C 1
ATOM 1448 O O . GLU B 2 89 ? 31.122 -19.088 151.689 1.00 49.28 89 GLU H O 1
ATOM 1454 N N . ASP B 2 90 ? 32.900 -17.689 151.708 1.00 43.26 90 ASP H N 1
ATOM 1455 C CA . ASP B 2 90 ? 33.661 -18.415 150.708 1.00 37.17 90 ASP H CA 1
ATOM 1456 C C . ASP B 2 90 ? 34.733 -19.349 151.273 1.00 31.53 90 ASP H C 1
ATOM 1457 O O . ASP B 2 90 ? 35.363 -20.099 150.528 1.00 27.98 90 ASP H O 1
ATOM 1462 N N . SER B 2 91 ? 34.945 -19.312 152.580 1.00 33.87 91 SER H N 1
ATOM 1463 C CA . SER B 2 91 ? 35.942 -20.178 153.203 1.00 32.72 91 SER H CA 1
ATOM 1464 C C . SER B 2 91 ? 35.541 -21.648 153.108 1.00 30.17 91 SER H C 1
ATOM 1465 O O . SER B 2 91 ? 34.478 -22.039 153.591 1.00 33.97 91 SER H O 1
ATOM 1468 N N . GLY B 2 92 ? 36.397 -22.453 152.483 1.00 24.98 92 GLY H N 1
ATOM 1469 C CA . GLY B 2 92 ? 36.103 -23.867 152.334 1.00 22.26 92 GLY H CA 1
ATOM 1470 C C . GLY B 2 92 ? 37.153 -24.622 151.544 1.00 18.42 92 GLY H C 1
ATOM 1471 O O . GLY B 2 92 ? 38.271 -24.131 151.330 1.00 18.87 92 GLY H O 1
ATOM 1472 N N . VAL B 2 93 ? 36.801 -25.834 151.129 1.00 16.51 93 VAL H N 1
ATOM 1473 C CA . VAL B 2 93 ? 37.708 -26.647 150.342 1.00 14.41 93 VAL H CA 1
ATOM 1474 C C . VAL B 2 93 ? 37.146 -26.750 148.940 1.00 10.04 93 VAL H C 1
ATOM 1475 O O . VAL B 2 93 ? 35.962 -27.031 148.742 1.00 10.83 93 VAL H O 1
ATOM 1479 N N . TYR B 2 94 ? 38.002 -26.514 147.964 1.00 8.08 94 TYR H N 1
ATOM 1480 C CA . TYR B 2 94 ? 37.580 -26.567 146.590 1.00 6.66 94 TYR H CA 1
ATOM 1481 C C . TYR B 2 94 ? 38.181 -27.748 145.876 1.00 5.38 94 TYR H C 1
ATOM 1482 O O . TYR B 2 94 ? 39.386 -27.995 145.951 1.00 7.08 94 TYR H O 1
ATOM 1491 N N . PHE B 2 95 ? 37.320 -28.488 145.185 1.00 4.93 95 PHE H N 1
ATOM 1492 C CA . PHE B 2 95 ? 37.758 -29.662 144.461 1.00 3.48 95 PHE H CA 1
ATOM 1493 C C . PHE B 2 95 ? 37.740 -29.508 142.960 1.00 1.35 95 PHE H C 1
ATOM 1494 O O . PHE B 2 95 ? 36.928 -28.785 142.374 1.00 2.79 95 PHE H O 1
ATOM 1502 N N . CYS B 2 96 ? 38.670 -30.230 142.363 1.00 2.54 96 CYS H N 1
ATOM 1503 C CA . CYS B 2 96 ? 38.878 -30.306 140.939 1.00 3.67 96 CYS H CA 1
ATOM 1504 C C . CYS B 2 96 ? 38.331 -31.692 140.622 1.00 2.29 96 CYS H C 1
ATOM 1505 O O . CYS B 2 96 ? 38.764 -32.679 141.213 1.00 3.31 96 CYS H O 1
ATOM 1508 N N . ALA B 2 97 ? 37.380 -31.787 139.705 1.00 3.09 97 ALA H N 1
ATOM 1509 C CA . ALA B 2 97 ? 36.827 -33.098 139.403 1.00 4.34 97 ALA H CA 1
ATOM 1510 C C . ALA B 2 97 ? 36.614 -33.343 137.921 1.00 7.21 97 ALA H C 1
ATOM 1511 O O . ALA B 2 97 ? 36.320 -32.425 137.157 1.00 8.39 97 ALA H O 1
ATOM 1513 N N . ARG B 2 98 ? 36.763 -34.604 137.530 1.00 8.16 98 ARG H N 1
ATOM 1514 C CA . ARG B 2 98 ? 36.620 -35.017 136.142 1.00 11.45 98 ARG H CA 1
ATOM 1515 C C . ARG B 2 98 ? 35.778 -36.282 136.081 1.00 13.80 98 ARG H C 1
ATOM 1516 O O . ARG B 2 98 ? 35.581 -36.949 137.104 1.00 12.30 98 ARG H O 1
ATOM 1524 N N . ARG B 2 99 ? 35.294 -36.622 134.886 1.00 17.04 99 ARG H N 1
ATOM 1525 C CA . ARG B 2 99 ? 34.497 -37.832 134.708 1.00 19.50 99 ARG H CA 1
ATOM 1526 C C . ARG B 2 99 ? 35.409 -39.007 134.431 1.00 24.52 99 ARG H C 1
ATOM 1527 O O . ARG B 2 99 ? 36.616 -38.837 134.253 1.00 25.87 99 ARG H O 1
ATOM 1535 N N . GLY B 2 100 ? 34.819 -40.198 134.373 1.00 28.50 100 GLY H N 1
ATOM 1536 C CA . GLY B 2 100 ? 35.583 -41.408 134.110 1.00 35.95 100 GLY H CA 1
ATOM 1537 C C . GLY B 2 100 ? 35.233 -41.974 132.750 1.00 42.94 100 GLY H C 1
ATOM 1538 O O . GLY B 2 100 ? 36.103 -42.336 131.958 1.00 50.03 100 GLY H O 1
ATOM 1539 N N . PHE B 2 101 ? 33.930 -42.069 132.505 1.00 42.03 101 PHE H N 1
ATOM 1540 C CA . PHE B 2 101 ? 33.383 -42.551 131.244 1.00 48.14 101 PHE H CA 1
ATOM 1541 C C . PHE B 2 101 ? 33.038 -41.278 130.496 1.00 42.96 101 PHE H C 1
ATOM 1542 O O . PHE B 2 101 ? 33.588 -40.213 130.783 1.00 38.02 101 PHE H O 1
ATOM 1550 N N . ALA B 2 102 ? 32.117 -41.395 129.547 1.00 44.65 102 ALA H N 1
ATOM 1551 C CA . ALA B 2 102 ? 31.644 -40.263 128.758 1.00 42.96 102 ALA H CA 1
ATOM 1552 C C . ALA B 2 102 ? 30.162 -40.521 128.526 1.00 46.28 102 ALA H C 1
ATOM 1553 O O . ALA B 2 102 ? 29.531 -39.921 127.661 1.00 68.77 102 ALA H O 1
ATOM 1555 N N . GLY B 2 103 ? 29.627 -41.441 129.315 1.00 42.56 103 GLY H N 1
ATOM 1556 C CA . GLY B 2 103 ? 28.223 -41.791 129.234 1.00 57.51 103 GLY H CA 1
ATOM 1557 C C . GLY B 2 103 ? 27.660 -41.625 130.628 1.00 47.55 103 GLY H C 1
ATOM 1558 O O . GLY B 2 103 ? 26.513 -41.984 130.900 1.00 49.26 103 GLY H O 1
ATOM 1559 N N . ALA B 2 104 ? 28.493 -41.063 131.505 1.00 35.20 104 ALA H N 1
ATOM 1560 C CA . ALA B 2 104 ? 28.151 -40.826 132.904 1.00 31.15 104 ALA H CA 1
ATOM 1561 C C . ALA B 2 104 ? 28.807 -39.533 133.383 1.00 29.02 104 ALA H C 1
ATOM 1562 O O . ALA B 2 104 ? 30.030 -39.440 133.406 1.00 27.27 104 ALA H O 1
ATOM 1564 N N . ALA B 2 105 ? 28.001 -38.546 133.770 1.00 29.95 105 ALA H N 1
ATOM 1565 C CA . ALA B 2 105 ? 28.544 -37.279 134.251 1.00 24.54 105 ALA H CA 1
ATOM 1566 C C . ALA B 2 105 ? 29.019 -37.421 135.696 1.00 20.73 105 ALA H C 1
ATOM 1567 O O . ALA B 2 105 ? 29.279 -36.429 136.389 1.00 19.39 105 ALA H O 1
ATOM 1569 N N . SER B 2 106 ? 29.129 -38.667 136.149 1.00 20.04 106 SER H N 1
ATOM 1570 C CA . SER B 2 106 ? 29.629 -38.947 137.487 1.00 16.70 106 SER H CA 1
ATOM 1571 C C . SER B 2 106 ? 31.116 -38.604 137.523 1.00 15.82 106 SER H C 1
ATOM 1572 O O . SER B 2 106 ? 31.852 -38.882 136.575 1.00 18.23 106 SER H O 1
ATOM 1575 N N . PHE B 2 107 ? 31.542 -38.005 138.6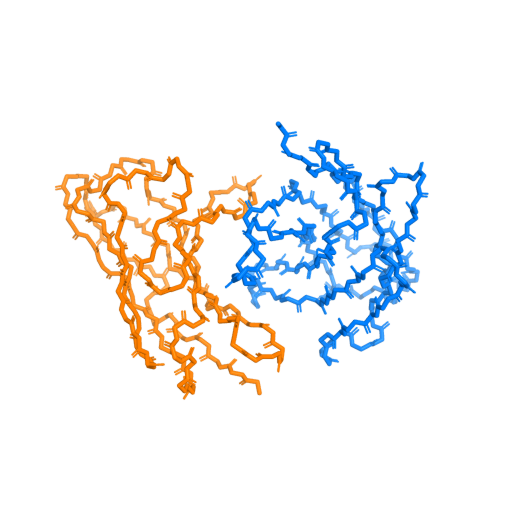28 1.00 12.56 107 PHE H N 1
ATOM 1576 C CA . PHE B 2 107 ? 32.923 -37.605 138.826 1.00 11.35 107 PHE H CA 1
ATOM 1577 C C . PHE B 2 107 ? 33.744 -38.769 139.361 1.00 11.59 107 PHE H C 1
ATOM 1578 O O . PHE B 2 107 ? 33.701 -39.069 140.554 1.00 10.37 107 PHE H O 1
ATOM 1586 N N . ALA B 2 108 ? 34.502 -39.417 138.484 1.00 15.05 108 ALA H N 1
ATOM 1587 C CA . ALA B 2 108 ?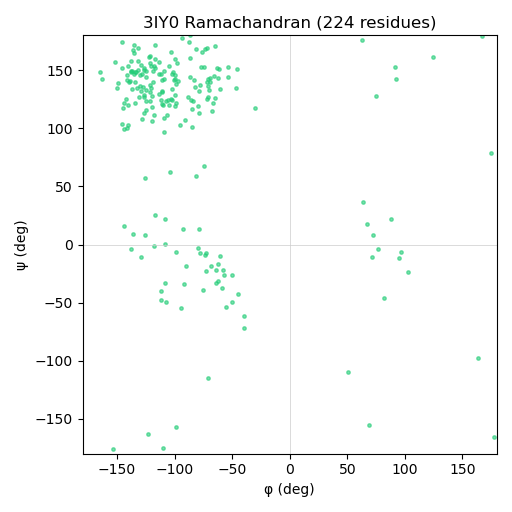 35.332 -40.549 138.882 1.00 18.40 108 ALA H CA 1
ATOM 1588 C C . ALA B 2 108 ? 36.746 -40.143 139.315 1.00 19.40 108 ALA H C 1
ATOM 1589 O O . ALA B 2 108 ? 37.439 -40.908 139.981 1.00 23.19 108 ALA H O 1
ATOM 1591 N N . TYR B 2 109 ? 37.176 -38.947 138.935 1.00 15.94 109 TYR H N 1
ATOM 1592 C CA . TYR B 2 109 ? 38.508 -38.484 139.284 1.00 16.24 109 TYR H CA 1
ATOM 1593 C C . TYR B 2 109 ? 38.428 -37.165 140.008 1.00 9.98 109 TYR H C 1
ATOM 1594 O O . TYR B 2 109 ? 37.727 -36.248 139.565 1.00 6.94 109 TYR H O 1
ATOM 1603 N N . TRP B 2 110 ? 39.155 -37.077 141.123 1.00 12.91 110 TRP H N 1
ATOM 1604 C CA . TRP B 2 110 ? 39.174 -35.877 141.948 1.00 9.94 110 TRP H CA 1
ATOM 1605 C C . TRP B 2 110 ? 40.561 -35.420 142.367 1.00 12.24 110 TRP H C 1
ATOM 1606 O O . TRP B 2 110 ? 41.472 -36.229 142.563 1.00 20.15 110 TRP H O 1
ATOM 1617 N N . GLY B 2 111 ? 40.689 -34.105 142.519 1.00 9.29 111 GLY H N 1
ATOM 1618 C CA . GLY B 2 111 ? 41.928 -33.513 142.973 1.00 13.61 111 GLY H CA 1
ATOM 1619 C C . GLY B 2 111 ? 41.859 -33.699 144.475 1.00 18.90 111 GLY H C 1
ATOM 1620 O O . GLY B 2 111 ? 40.797 -34.038 144.996 1.00 16.44 111 GLY H O 1
ATOM 1621 N N . GLN B 2 112 ? 42.964 -33.466 145.178 1.00 26.45 112 GLN H N 1
ATOM 1622 C CA . GLN B 2 112 ? 43.000 -33.674 146.620 1.00 33.28 112 GLN H CA 1
ATOM 1623 C C . GLN B 2 112 ? 42.387 -32.539 147.411 1.00 30.03 112 GLN H C 1
ATOM 1624 O O . 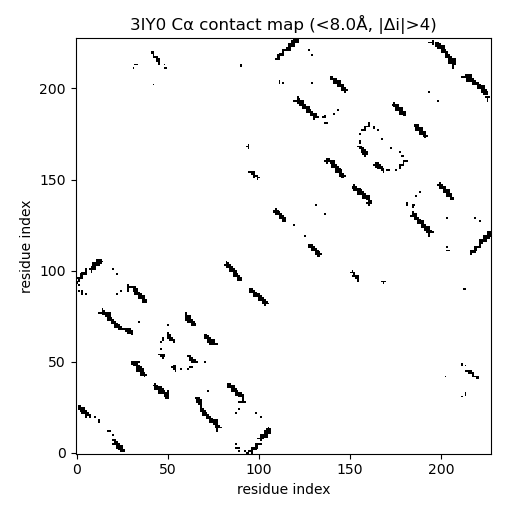GLN B 2 112 ? 42.311 -32.610 148.630 1.00 35.52 112 GLN H O 1
ATOM 1630 N N . GLY B 2 113 ? 41.955 -31.498 146.706 1.00 21.80 113 GLY H N 1
ATOM 1631 C CA . GLY B 2 113 ? 41.325 -30.357 147.350 1.00 18.91 113 GLY H CA 1
ATOM 1632 C C . GLY B 2 113 ? 42.251 -29.215 147.726 1.00 22.38 113 GLY H C 1
ATOM 1633 O O . GLY B 2 113 ? 43.379 -29.428 148.141 1.00 30.42 113 GLY H O 1
ATOM 1634 N N . THR B 2 114 ? 41.765 -27.989 147.576 1.00 18.37 114 THR H N 1
ATOM 1635 C CA . THR B 2 114 ? 42.539 -26.808 147.918 1.00 21.81 114 THR H CA 1
ATOM 1636 C C . THR B 2 114 ? 41.780 -26.047 149.004 1.00 20.91 114 THR H C 1
ATOM 1637 O O . THR B 2 114 ? 40.651 -25.598 148.781 1.00 16.24 114 THR H O 1
ATOM 1641 N N . LEU B 2 115 ? 42.387 -25.905 150.175 1.00 28.64 115 LEU H N 1
ATOM 1642 C CA . LEU B 2 115 ? 41.721 -25.191 151.250 1.00 29.51 115 LEU H CA 1
ATOM 1643 C C . LEU B 2 115 ? 41.903 -23.690 151.149 1.00 28.47 115 LEU H C 1
ATOM 1644 O O . LEU B 2 115 ? 43.020 -23.176 151.116 1.00 32.07 115 LEU H O 1
ATOM 1649 N N . VAL B 2 116 ? 40.778 -22.996 151.106 1.00 24.51 116 VAL H N 1
ATOM 1650 C CA . VAL B 2 116 ? 40.801 -21.557 151.064 1.00 25.80 116 VAL H CA 1
ATOM 1651 C C . VAL B 2 116 ? 40.194 -21.087 152.377 1.00 27.91 116 VAL H C 1
ATOM 1652 O O . VAL B 2 116 ? 39.140 -21.567 152.801 1.00 27.95 116 VAL H O 1
ATOM 1656 N N . THR B 2 117 ? 40.898 -20.189 153.046 1.00 30.75 117 THR H N 1
ATOM 1657 C CA . THR B 2 117 ? 40.425 -19.618 154.293 1.00 33.51 117 THR H CA 1
ATOM 1658 C C . THR B 2 117 ? 40.488 -18.113 154.085 1.00 32.17 117 THR H C 1
ATOM 1659 O O . THR B 2 117 ? 41.525 -17.567 153.680 1.00 40.77 117 THR H O 1
ATOM 1663 N N . ALA B 2 118 ? 39.366 -17.446 154.328 1.00 33.13 118 ALA H N 1
ATOM 1664 C CA . ALA B 2 118 ? 39.312 -15.998 154.177 1.00 33.40 118 ALA H CA 1
ATOM 1665 C C . ALA B 2 118 ? 39.271 -15.371 155.573 1.00 42.41 118 ALA H C 1
ATOM 1666 O O . ALA B 2 118 ? 38.303 -15.538 156.328 1.00 52.50 118 ALA H O 1
ATOM 1668 N N . GLY B 2 119 ? 40.363 -14.691 155.913 1.00 38.68 119 GLY H N 1
ATOM 1669 C CA . GLY B 2 119 ? 40.492 -14.029 157.199 1.00 51.86 119 GLY H CA 1
ATOM 1670 C C . GLY B 2 119 ? 41.301 -12.760 156.994 1.00 72.85 119 GLY H C 1
ATOM 1671 O O . GLY B 2 119 ? 42.124 -12.674 156.073 1.00 70.27 119 GLY H O 1
ATOM 1672 N N . GLY B 2 120 ? 41.061 -11.758 157.829 1.00 98.65 120 GLY H N 1
ATOM 1673 C CA . GLY B 2 120 ? 41.802 -10.512 157.703 1.00 90.11 120 GLY H CA 1
ATOM 1674 C C . GLY B 2 120 ? 42.873 -10.439 158.772 1.00 96.93 120 GLY H C 1
ATOM 1675 O O . GLY B 2 120 ? 43.709 -9.549 158.783 1.00 99.48 120 GLY H O 1
#

Secondary structure (DS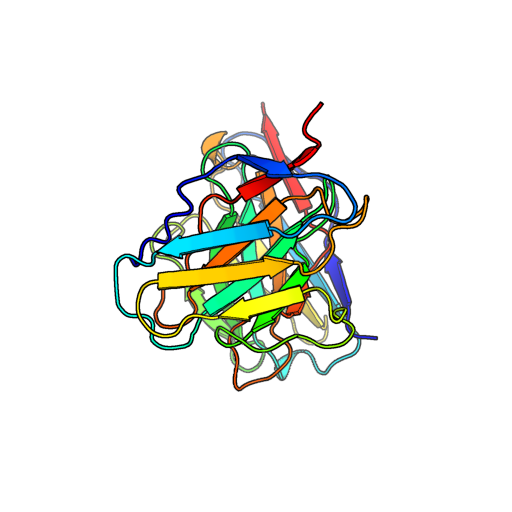SP, 8-state):
--EEEEPPPEEE-SS--EEEEEEEESS-GGGS-EEEEEEETTTEEEEEEEE-TTT--EEE-GGGTTTEEEEEETTTTEEEEEE-S--GGG-EEEEEEEESSSS---EEEE---EEEEE--/---EE---SEEEE-TT--EEEEEEESS--TT-EEEEEE-TTS--EEEEETTTEE-TT--TTEEEEE-SSEEEEEESS--GGG-SEEEEEE-SSSSPEE---EEEEE--